Protein AF-A0A3P6DRK8-F1 (afdb_monomer_lite)

Secondary structure (DSSP, 8-state):
-B-TTSSSB-EEEEEGGGSSSSTT-TT-PPPPSSSB-SSTT-BTT-HHHHHHHHHHH---TTS-TTT---SS-SS-PPPEEEEEE--TTSSS-SPEEEEEEEPPP-S-BGGGS-GGGS-HHHHHHHHHHHHHTT-TTB-GGGEEEEE-TTS-EEEEE---TT-S-SS-----BGGGGSGGGGSPPPHHHHHHHHH--HHHHHHHHHTT-

Foldseek 3Di:
DAPPVNPDDFKDWDFQCCAAAHPNPPVPHHHDPPQADPDALAGRSCLQLQLQLLQQQQAALVAHPVPDPDQAGQLGAFDKAWDFAQDPPDPDRHTTIGIIGTDDDFDAFQVVPALVLADLSNLLSNVLSCVVFLQQDDDRNQKTWHADPVRDIHIYGHRRSRTNGNDRDDHDHNSCPGPSVVDDDDPSSVSSSVRDDVVVSVVSSVVRD

Organism: Brassica oleracea (NCBI:txid3712)

Structure (mmCIF, N/CA/C/O backbone):
data_AF-A0A3P6DRK8-F1
#
_entry.id   AF-A0A3P6DRK8-F1
#
loop_
_atom_site.group_PDB
_atom_site.id
_atom_site.type_symbol
_atom_site.label_atom_id
_atom_site.label_alt_id
_atom_site.label_comp_id
_atom_site.label_asym_id
_atom_site.label_entity_id
_atom_site.label_seq_id
_atom_site.pdbx_PDB_ins_code
_atom_site.Cartn_x
_atom_site.Cartn_y
_atom_site.Cartn_z
_atom_site.occupancy
_atom_site.B_iso_or_equiv
_atom_site.auth_seq_id
_atom_site.auth_comp_id
_atom_site.auth_asym_id
_atom_site.auth_atom_id
_atom_site.pdbx_PDB_model_num
ATOM 1 N N . MET A 1 1 ? 11.702 11.380 -7.199 1.00 83.00 1 MET A N 1
ATOM 2 C CA . MET A 1 1 ? 11.791 12.532 -8.118 1.00 83.00 1 MET A CA 1
ATOM 3 C C . MET A 1 1 ? 11.474 13.803 -7.350 1.00 83.00 1 MET A C 1
ATOM 5 O O . MET A 1 1 ? 10.637 13.768 -6.447 1.00 83.00 1 MET A O 1
ATOM 9 N N . GLN A 1 2 ? 12.172 14.889 -7.668 1.00 88.31 2 GLN A N 1
ATOM 10 C CA . GLN A 1 2 ? 11.947 16.201 -7.062 1.00 88.31 2 GLN A CA 1
ATOM 11 C C . GLN A 1 2 ? 11.074 17.072 -7.973 1.00 88.31 2 GLN A C 1
ATOM 13 O O . GLN A 1 2 ? 10.946 16.785 -9.164 1.00 88.31 2 GLN A O 1
ATOM 18 N N . ASP A 1 3 ? 10.453 18.108 -7.411 1.00 87.88 3 ASP A N 1
ATOM 19 C CA . ASP A 1 3 ? 9.799 19.150 -8.204 1.00 87.88 3 ASP A CA 1
ATOM 20 C C . ASP A 1 3 ? 10.817 19.954 -9.041 1.00 87.88 3 ASP A C 1
ATOM 22 O O . ASP A 1 3 ? 12.032 19.771 -8.943 1.00 87.88 3 ASP A O 1
ATOM 26 N N . SER A 1 4 ? 10.328 20.889 -9.860 1.00 85.94 4 SER A N 1
ATOM 27 C CA . SER A 1 4 ? 11.178 21.745 -10.700 1.00 85.94 4 SER A CA 1
ATOM 28 C C . SER A 1 4 ? 12.137 22.645 -9.913 1.00 85.94 4 SER A C 1
ATOM 30 O O . SER A 1 4 ? 13.038 23.227 -10.508 1.00 85.94 4 SER A O 1
ATOM 32 N N . THR A 1 5 ? 11.938 22.802 -8.601 1.00 88.12 5 THR A N 1
ATOM 33 C CA . THR A 1 5 ? 12.830 23.582 -7.734 1.00 88.12 5 THR A CA 1
ATOM 34 C C . THR A 1 5 ? 13.971 22.736 -7.169 1.00 88.12 5 THR A C 1
ATOM 36 O O . THR A 1 5 ? 14.958 23.293 -6.699 1.00 88.12 5 THR A O 1
ATOM 39 N N . GLY A 1 6 ? 13.852 21.402 -7.206 1.00 85.50 6 GLY A N 1
ATOM 40 C CA . GLY A 1 6 ? 14.817 20.475 -6.609 1.00 85.50 6 GLY A CA 1
ATOM 41 C C . GLY A 1 6 ? 14.764 20.421 -5.078 1.00 85.50 6 GLY A C 1
ATOM 42 O O . GLY A 1 6 ? 15.586 19.747 -4.462 1.00 85.50 6 GLY A O 1
ATOM 43 N N . LEU A 1 7 ? 13.822 21.126 -4.444 1.00 86.25 7 LEU A N 1
ATOM 44 C CA . LEU A 1 7 ? 13.762 21.253 -2.984 1.00 86.25 7 LEU A CA 1
ATOM 45 C C . LEU A 1 7 ? 12.822 20.238 -2.336 1.00 86.25 7 LEU A C 1
ATOM 47 O O . LEU A 1 7 ? 13.052 19.838 -1.197 1.00 86.25 7 LEU A O 1
ATOM 51 N N . ASN A 1 8 ? 11.779 19.807 -3.049 1.00 90.56 8 ASN A N 1
ATOM 52 C CA . ASN A 1 8 ? 10.783 18.888 -2.509 1.00 90.56 8 ASN A CA 1
ATOM 53 C C . ASN A 1 8 ? 10.726 17.603 -3.320 1.00 90.56 8 ASN A C 1
ATOM 55 O O . ASN A 1 8 ? 10.716 17.630 -4.550 1.00 90.56 8 ASN A O 1
ATOM 59 N N . TYR A 1 9 ? 10.614 16.475 -2.624 1.00 92.94 9 TYR A N 1
ATOM 60 C CA . TYR A 1 9 ? 10.249 15.209 -3.244 1.00 92.94 9 TYR A CA 1
ATOM 61 C C . TYR A 1 9 ? 8.752 15.197 -3.558 1.00 92.94 9 TYR A C 1
ATOM 63 O O . TYR A 1 9 ? 7.932 15.538 -2.708 1.00 92.94 9 TYR A O 1
ATOM 71 N N . VAL A 1 10 ? 8.406 14.792 -4.779 1.00 94.25 10 VAL A N 1
ATOM 72 C CA . VAL A 1 10 ? 7.011 14.722 -5.256 1.00 94.25 10 VAL A CA 1
ATOM 73 C C . VAL A 1 10 ? 6.563 13.300 -5.560 1.00 94.25 10 VAL A C 1
ATOM 75 O O . VAL A 1 10 ? 5.370 13.007 -5.562 1.00 94.25 10 VAL A O 1
ATOM 78 N N . SER A 1 11 ? 7.510 12.395 -5.791 1.00 94.81 11 SER A N 1
ATOM 79 C CA . SER A 1 11 ? 7.220 11.000 -6.109 1.00 94.81 11 SER A CA 1
ATOM 80 C C . SER A 1 11 ? 8.417 10.089 -5.887 1.00 94.81 11 SER A C 1
ATOM 82 O O . SER A 1 11 ? 9.564 10.537 -5.824 1.00 94.81 11 SER A O 1
ATOM 84 N N . VAL A 1 12 ? 8.149 8.795 -5.806 1.00 95.31 12 VAL A N 1
ATOM 85 C CA . VAL A 1 12 ? 9.123 7.709 -5.770 1.00 95.31 12 VAL A CA 1
ATOM 86 C C . VAL A 1 12 ? 8.964 6.925 -7.068 1.00 95.31 12 VAL A C 1
ATOM 88 O O . VAL A 1 12 ? 7.866 6.476 -7.382 1.00 95.31 12 VAL A O 1
ATOM 91 N N . PHE A 1 13 ? 10.042 6.816 -7.846 1.00 94.69 13 PHE A N 1
ATOM 92 C CA . PHE A 1 13 ? 10.066 6.037 -9.084 1.00 94.69 13 PHE A CA 1
ATOM 93 C C . PHE A 1 13 ? 10.845 4.748 -8.837 1.00 94.69 13 PHE A C 1
ATOM 95 O O . PHE A 1 13 ? 11.996 4.826 -8.408 1.00 94.69 13 PHE A O 1
ATOM 102 N N . LYS A 1 14 ? 10.221 3.597 -9.096 1.00 92.56 14 LYS A N 1
ATOM 103 C CA . LYS A 1 14 ? 10.828 2.267 -8.975 1.00 92.56 14 LYS A CA 1
ATOM 104 C C . LYS A 1 14 ? 10.889 1.622 -10.369 1.00 92.56 14 LYS A C 1
ATOM 106 O O . LYS A 1 14 ? 9.867 1.124 -10.849 1.00 92.56 14 LYS A O 1
ATOM 111 N N . PRO A 1 15 ? 12.034 1.702 -11.070 1.00 91.06 15 PRO A N 1
ATOM 112 C CA . PRO A 1 15 ? 12.184 1.110 -12.395 1.00 91.06 15 PRO A CA 1
ATOM 113 C C . PRO A 1 15 ? 12.270 -0.421 -12.323 1.00 91.06 15 PRO A C 1
ATOM 115 O O . PRO A 1 15 ? 12.982 -0.970 -11.486 1.00 91.06 15 PRO A O 1
ATOM 118 N N . MET A 1 16 ? 11.567 -1.103 -13.231 1.00 90.12 16 MET A N 1
ATOM 119 C CA . MET A 1 16 ? 11.441 -2.570 -13.241 1.00 90.12 16 MET A CA 1
ATOM 120 C C . MET A 1 16 ? 12.785 -3.282 -13.448 1.00 90.12 16 MET A C 1
ATOM 122 O O . MET A 1 16 ? 13.000 -4.372 -12.926 1.00 90.12 16 MET A O 1
ATOM 126 N N . ASP A 1 17 ? 13.705 -2.677 -14.205 1.00 84.69 17 ASP A N 1
ATOM 127 C CA . ASP A 1 17 ? 15.021 -3.254 -14.505 1.00 84.69 17 ASP A CA 1
ATOM 128 C C . ASP A 1 17 ? 16.024 -3.139 -13.343 1.00 84.69 17 ASP A C 1
ATOM 130 O O . ASP A 1 17 ? 17.067 -3.792 -13.382 1.00 84.69 17 ASP A O 1
ATOM 134 N N . GLU A 1 18 ? 15.710 -2.345 -12.314 1.00 84.12 18 GLU A N 1
ATOM 135 C CA . GLU A 1 18 ? 16.536 -2.147 -11.112 1.00 84.12 18 GLU A CA 1
ATOM 136 C C . GLU A 1 18 ? 15.960 -2.828 -9.858 1.00 84.12 18 GLU 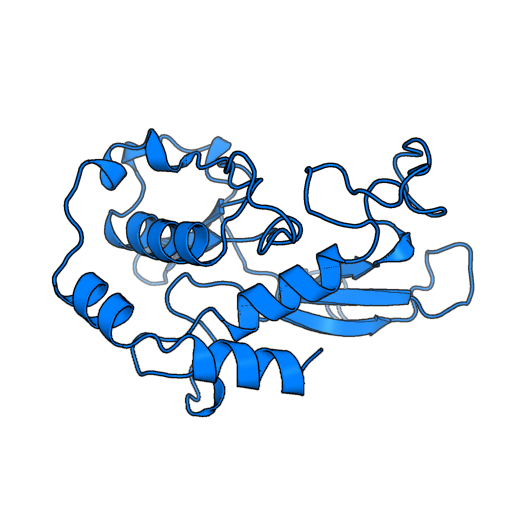A C 1
ATOM 138 O O . GLU A 1 18 ? 16.533 -2.698 -8.772 1.00 84.12 18 GLU A O 1
ATOM 143 N N . GLU A 1 19 ? 14.848 -3.566 -9.982 1.00 82.94 19 GLU A N 1
ATOM 144 C CA . GLU A 1 19 ? 14.300 -4.404 -8.904 1.00 82.94 19 GLU A CA 1
ATOM 145 C C . GLU A 1 19 ? 15.341 -5.434 -8.403 1.00 82.94 19 GLU A C 1
ATOM 147 O O . GLU A 1 19 ? 16.446 -5.509 -8.933 1.00 82.94 19 GLU A O 1
ATOM 152 N N . PRO A 1 20 ? 15.091 -6.219 -7.345 1.00 78.94 20 PRO A N 1
ATOM 153 C CA . PRO A 1 20 ? 16.018 -7.275 -6.931 1.00 78.94 20 PRO A CA 1
ATOM 154 C C . PRO A 1 20 ? 16.128 -8.425 -7.943 1.00 78.94 20 PRO A C 1
ATOM 156 O O . PRO A 1 20 ? 15.120 -9.034 -8.296 1.00 78.94 20 PRO A O 1
ATOM 159 N N . MET A 1 21 ? 17.357 -8.742 -8.377 1.00 75.88 21 MET A N 1
ATOM 160 C CA . MET A 1 21 ? 17.721 -9.841 -9.302 1.00 75.88 21 MET A CA 1
ATOM 161 C C . MET A 1 21 ? 17.523 -9.695 -10.844 1.00 75.88 21 MET A C 1
ATOM 163 O O . MET A 1 21 ? 17.838 -10.663 -11.543 1.00 75.88 21 MET A O 1
ATOM 167 N N . PRO A 1 22 ? 17.095 -8.567 -11.454 1.00 77.81 22 PRO A N 1
ATOM 168 C CA . PRO A 1 22 ? 17.357 -8.243 -12.852 1.00 77.81 22 PRO A CA 1
ATOM 169 C C . PRO A 1 22 ? 18.768 -7.673 -13.082 1.00 77.81 22 PRO A C 1
ATOM 171 O O . PRO A 1 22 ? 19.514 -7.339 -12.162 1.00 77.81 22 PRO A O 1
ATOM 174 N N . VAL A 1 23 ? 19.107 -7.531 -14.367 1.00 73.44 23 VAL A N 1
ATOM 175 C CA . VAL A 1 23 ? 20.435 -7.155 -14.887 1.00 73.44 23 VAL A CA 1
ATOM 176 C C . VAL A 1 23 ? 20.955 -5.816 -14.366 1.00 73.44 23 VAL A C 1
ATOM 178 O O . VAL A 1 23 ? 22.158 -5.690 -14.152 1.00 73.44 23 VAL A O 1
ATOM 181 N N . ASN A 1 24 ? 20.078 -4.837 -14.130 1.00 75.19 24 ASN A N 1
ATOM 182 C CA . ASN A 1 24 ? 20.484 -3.493 -13.717 1.00 75.19 24 ASN A CA 1
ATOM 183 C C . ASN A 1 24 ? 20.271 -3.243 -12.216 1.00 75.19 24 ASN A C 1
ATOM 185 O O . ASN A 1 24 ? 20.230 -2.088 -11.793 1.00 75.19 24 ASN A O 1
ATOM 189 N N . ASN A 1 25 ? 20.148 -4.297 -11.399 1.00 78.25 25 ASN A N 1
ATOM 190 C CA . ASN A 1 25 ? 19.992 -4.147 -9.957 1.00 78.25 25 ASN A CA 1
ATOM 191 C C . ASN A 1 25 ? 21.192 -3.387 -9.340 1.00 78.25 25 ASN A C 1
ATOM 193 O O . ASN A 1 25 ? 22.327 -3.870 -9.408 1.00 78.25 25 ASN A O 1
ATOM 197 N N . PRO A 1 26 ? 20.973 -2.240 -8.670 1.00 75.81 26 PRO A N 1
ATOM 198 C CA . PRO A 1 26 ? 22.057 -1.414 -8.136 1.00 75.81 26 PRO A CA 1
ATOM 199 C C . PRO A 1 26 ? 22.799 -2.081 -6.972 1.00 75.81 26 PRO A C 1
ATOM 201 O O . PRO A 1 26 ? 23.945 -1.733 -6.696 1.00 75.81 26 PRO A O 1
ATOM 204 N N . GLN A 1 27 ? 22.167 -3.051 -6.302 1.00 76.88 27 GLN A N 1
ATOM 205 C CA . GLN A 1 27 ? 22.774 -3.829 -5.220 1.00 76.88 27 GLN A CA 1
ATOM 206 C C . GLN A 1 27 ? 23.602 -5.021 -5.737 1.00 76.88 27 GLN A C 1
ATOM 208 O O . GLN A 1 27 ? 24.212 -5.719 -4.931 1.00 76.88 27 GLN A O 1
ATOM 213 N N . GLN A 1 28 ? 23.656 -5.240 -7.061 1.00 77.50 28 GLN A N 1
ATOM 214 C CA . GLN A 1 28 ? 24.391 -6.327 -7.723 1.00 77.50 28 GLN A CA 1
ATOM 215 C C . GLN A 1 28 ? 24.041 -7.718 -7.177 1.00 77.50 28 GLN A C 1
ATOM 217 O O . GLN A 1 28 ? 24.896 -8.602 -7.078 1.00 77.50 28 GLN A O 1
ATOM 222 N N . LEU A 1 29 ? 22.770 -7.914 -6.811 1.00 75.00 29 LEU A N 1
ATOM 223 C CA . LEU A 1 29 ? 22.275 -9.224 -6.409 1.00 75.00 29 LEU A CA 1
ATOM 224 C C . LEU A 1 29 ? 22.415 -10.234 -7.563 1.00 75.00 29 LEU A C 1
ATOM 226 O O . LEU A 1 29 ? 22.313 -9.842 -8.731 1.00 75.00 29 LEU A O 1
ATOM 230 N N . PRO A 1 30 ? 22.630 -11.531 -7.265 1.00 79.19 30 PRO A N 1
ATOM 231 C CA . PRO A 1 30 ? 22.694 -12.563 -8.292 1.00 79.19 30 PRO A CA 1
ATOM 232 C C . PRO A 1 30 ? 21.440 -12.556 -9.168 1.00 79.19 30 PRO A C 1
ATOM 234 O O . PRO A 1 30 ? 20.328 -12.397 -8.665 1.00 79.19 30 PRO A O 1
ATOM 237 N N . LEU A 1 31 ? 21.624 -12.756 -10.474 1.00 77.69 31 LEU A N 1
ATOM 238 C CA . LEU A 1 31 ? 20.503 -12.908 -11.397 1.00 77.69 31 LEU A CA 1
ATOM 239 C C . LEU A 1 31 ? 19.665 -14.124 -11.012 1.00 77.69 31 LEU A C 1
ATOM 241 O O . LEU A 1 31 ? 20.207 -15.186 -10.694 1.00 77.69 31 LEU A O 1
ATOM 245 N N . SER A 1 32 ? 18.348 -13.972 -11.101 1.00 79.44 32 SER A N 1
ATOM 246 C CA . SER A 1 32 ? 17.438 -15.092 -10.891 1.00 79.44 32 SER A CA 1
ATOM 247 C C . SER A 1 32 ? 17.604 -16.124 -12.011 1.00 79.44 32 SER A C 1
ATOM 249 O O . SER A 1 32 ? 17.568 -15.783 -13.195 1.00 79.44 32 SER A O 1
ATOM 251 N N . SER A 1 33 ? 17.811 -17.389 -11.641 1.00 77.94 33 SER A N 1
ATOM 252 C CA . SER A 1 33 ? 17.995 -18.500 -12.584 1.00 77.94 33 SER A CA 1
ATOM 253 C C . SER A 1 33 ? 16.678 -19.137 -13.033 1.00 77.94 33 SER A C 1
ATOM 255 O O . SER A 1 33 ? 16.636 -19.756 -14.094 1.00 77.94 33 SER A O 1
ATOM 257 N N . ASP A 1 34 ? 15.610 -18.978 -12.250 1.00 80.06 34 ASP A N 1
ATOM 258 C CA . ASP A 1 34 ? 14.271 -19.532 -12.487 1.00 80.06 34 ASP A CA 1
ATOM 259 C C . ASP A 1 34 ? 13.197 -18.446 -12.706 1.00 80.06 34 ASP A C 1
ATOM 261 O O . ASP A 1 34 ? 12.032 -18.758 -12.955 1.00 80.06 34 ASP A O 1
ATOM 265 N N . GLY A 1 35 ? 13.590 -17.169 -12.645 1.00 78.50 35 GLY A N 1
ATOM 266 C CA . GLY A 1 35 ? 12.707 -16.016 -12.803 1.00 78.50 35 GLY A CA 1
ATOM 267 C C . GLY A 1 35 ? 11.922 -15.644 -11.541 1.00 78.50 35 GLY A C 1
ATOM 268 O O . GLY A 1 35 ? 11.160 -14.675 -11.585 1.00 78.50 35 GLY A O 1
ATOM 269 N N . GLN A 1 36 ? 12.102 -16.360 -10.424 1.00 80.25 36 GLN A N 1
ATOM 270 C CA . GLN A 1 36 ? 11.494 -15.992 -9.146 1.00 80.25 36 GLN A CA 1
ATOM 271 C C . GLN A 1 36 ? 12.170 -14.759 -8.544 1.00 80.25 36 GLN A C 1
ATOM 273 O O . GLN A 1 36 ? 13.383 -14.579 -8.674 1.00 80.25 36 GLN A O 1
ATOM 278 N N . GLY A 1 37 ? 11.365 -13.914 -7.900 1.00 79.62 37 GLY A N 1
ATOM 279 C CA . GLY A 1 37 ? 11.785 -12.761 -7.109 1.00 79.62 37 GLY A CA 1
ATOM 280 C C . GLY A 1 37 ? 12.295 -13.156 -5.717 1.00 79.62 37 GLY A C 1
ATOM 281 O O . GLY A 1 37 ? 12.432 -14.333 -5.391 1.00 79.62 37 GLY A O 1
ATOM 282 N N . LEU A 1 38 ? 12.602 -12.159 -4.875 1.00 80.25 38 LEU A N 1
ATOM 283 C CA . LEU A 1 38 ? 13.118 -12.405 -3.515 1.00 80.25 38 LEU A CA 1
ATOM 284 C C . LEU A 1 38 ? 12.110 -13.127 -2.613 1.00 80.25 38 LEU A C 1
ATOM 286 O O . LEU A 1 38 ? 12.500 -13.815 -1.670 1.00 80.25 38 LEU A O 1
ATOM 290 N N . LYS A 1 39 ? 10.816 -12.957 -2.891 1.00 81.44 39 LYS A N 1
ATOM 291 C CA . LYS A 1 39 ? 9.727 -13.652 -2.210 1.00 81.44 39 LYS A CA 1
ATOM 292 C C . LYS A 1 39 ? 9.203 -14.741 -3.138 1.00 81.44 39 LYS A C 1
ATOM 294 O O . LYS A 1 39 ? 8.969 -14.497 -4.319 1.00 81.44 39 LYS A O 1
ATOM 299 N N . ARG A 1 40 ? 9.015 -15.950 -2.608 1.00 79.31 40 ARG A N 1
ATOM 300 C CA . ARG A 1 40 ? 8.409 -17.041 -3.380 1.00 79.31 40 ARG A CA 1
ATOM 301 C C . ARG A 1 40 ? 7.022 -16.628 -3.867 1.00 79.31 40 ARG A C 1
ATOM 303 O O . ARG A 1 40 ? 6.298 -15.926 -3.169 1.00 79.31 40 ARG A O 1
ATOM 310 N N . GLY A 1 41 ? 6.687 -17.035 -5.088 1.00 78.62 41 GLY A N 1
ATOM 311 C CA . GLY A 1 41 ? 5.433 -16.647 -5.736 1.00 78.62 41 GLY A CA 1
ATOM 312 C C . GLY A 1 41 ? 5.442 -15.256 -6.383 1.00 78.62 41 GLY A C 1
ATOM 313 O O . GLY A 1 41 ? 4.449 -14.896 -7.013 1.00 78.62 41 GLY A O 1
ATOM 314 N N . THR A 1 42 ? 6.531 -14.484 -6.300 1.00 82.38 42 THR A N 1
ATOM 315 C CA . THR A 1 42 ? 6.710 -13.263 -7.105 1.00 82.38 42 THR A CA 1
ATOM 316 C C . THR A 1 42 ? 7.730 -13.492 -8.217 1.00 82.38 42 THR A C 1
ATOM 318 O O . THR A 1 42 ? 8.604 -14.354 -8.095 1.00 82.38 42 THR A O 1
ATOM 321 N N . ARG A 1 43 ? 7.622 -12.750 -9.328 1.00 83.44 43 ARG A N 1
ATOM 322 C CA . ARG A 1 43 ? 8.600 -12.795 -10.425 1.00 83.44 43 ARG A CA 1
ATOM 323 C C . ARG A 1 43 ? 9.446 -11.534 -10.470 1.00 83.44 43 ARG A C 1
ATOM 325 O O . ARG A 1 43 ? 9.005 -10.454 -10.076 1.00 83.44 43 ARG A O 1
ATOM 332 N N . VAL A 1 44 ? 10.661 -11.680 -10.988 1.00 83.56 44 VAL A N 1
ATOM 333 C CA . VAL A 1 44 ? 11.572 -10.556 -11.230 1.00 83.56 44 VAL A CA 1
ATOM 334 C C . VAL A 1 44 ? 10.940 -9.563 -12.209 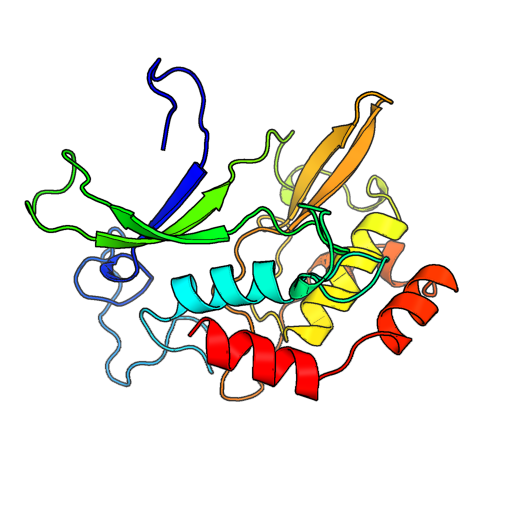1.00 83.56 44 VAL A C 1
ATOM 336 O O . VAL A 1 44 ? 10.511 -9.952 -13.295 1.00 83.56 44 VAL A O 1
ATOM 339 N N . GLY A 1 45 ? 10.923 -8.278 -11.846 1.00 82.81 45 GLY A N 1
ATOM 340 C CA . GLY A 1 45 ? 10.435 -7.198 -12.703 1.00 82.81 45 GLY A CA 1
ATOM 341 C C . GLY A 1 45 ? 8.921 -6.985 -12.662 1.00 82.81 45 GLY A C 1
ATOM 342 O O . GLY A 1 45 ? 8.423 -6.153 -13.411 1.00 82.81 45 GLY A O 1
ATOM 343 N N . GLU A 1 46 ? 8.170 -7.704 -11.825 1.00 89.62 46 GLU A N 1
ATOM 344 C CA . GLU A 1 46 ? 6.718 -7.511 -11.679 1.00 89.62 46 GLU A CA 1
ATOM 345 C C . GLU A 1 46 ? 6.330 -6.595 -10.511 1.00 89.62 46 GLU A C 1
ATOM 347 O O . GLU A 1 46 ? 5.143 -6.291 -10.342 1.00 89.62 46 GLU A O 1
ATOM 352 N N . GLY A 1 47 ? 7.293 -6.138 -9.704 1.00 92.88 47 GLY A N 1
ATOM 353 C CA . GLY A 1 47 ? 7.022 -5.313 -8.528 1.00 92.88 47 GLY A CA 1
ATOM 354 C C . GLY A 1 47 ? 6.284 -4.025 -8.888 1.00 92.88 47 GLY A C 1
ATOM 355 O O . GLY A 1 47 ? 5.283 -3.683 -8.259 1.00 92.88 47 GLY A O 1
ATOM 356 N N . ALA A 1 48 ? 6.699 -3.350 -9.961 1.00 94.81 48 ALA A N 1
ATOM 357 C CA . ALA A 1 48 ? 6.040 -2.138 -10.444 1.00 94.81 48 ALA A CA 1
ATOM 358 C C . ALA A 1 48 ? 4.542 -2.326 -10.757 1.00 94.81 48 ALA A C 1
ATOM 360 O O . ALA A 1 48 ? 3.727 -1.468 -10.414 1.00 94.81 48 ALA A O 1
ATOM 361 N N . ILE A 1 49 ? 4.165 -3.448 -11.379 1.00 95.06 49 ILE A N 1
ATOM 362 C CA . ILE A 1 49 ? 2.764 -3.739 -11.718 1.00 95.06 49 ILE A CA 1
ATOM 363 C C . ILE A 1 49 ? 1.961 -3.989 -10.436 1.00 95.06 49 ILE A C 1
ATOM 365 O O . ILE A 1 49 ? 0.843 -3.491 -10.303 1.00 95.06 49 ILE A O 1
ATOM 369 N N . ARG A 1 50 ? 2.551 -4.689 -9.460 1.00 95.62 50 ARG A N 1
ATOM 370 C CA . ARG A 1 50 ? 1.939 -4.966 -8.148 1.00 95.62 50 ARG A CA 1
ATOM 371 C C . ARG A 1 50 ? 1.713 -3.690 -7.334 1.00 95.62 50 ARG A C 1
ATOM 373 O O . ARG A 1 50 ? 0.661 -3.532 -6.723 1.00 95.62 50 ARG A O 1
ATOM 380 N N . GLU A 1 51 ? 2.633 -2.732 -7.407 1.00 97.56 51 GLU A N 1
ATOM 381 C CA . GLU A 1 51 ? 2.472 -1.405 -6.794 1.00 97.56 51 GLU A CA 1
ATOM 382 C C . GLU A 1 51 ? 1.278 -0.634 -7.382 1.00 97.56 51 GLU A C 1
ATOM 384 O O . GLU A 1 51 ? 0.505 -0.005 -6.656 1.00 97.56 51 GLU A O 1
ATOM 389 N N . VAL A 1 52 ? 1.088 -0.702 -8.703 1.00 97.06 52 VAL A N 1
ATOM 390 C CA . VAL A 1 52 ? -0.055 -0.066 -9.377 1.00 97.06 52 VAL A CA 1
ATOM 391 C C . VAL A 1 52 ? -1.357 -0.792 -9.049 1.00 97.06 52 VAL A C 1
ATOM 393 O O . VAL A 1 52 ? -2.348 -0.141 -8.715 1.00 97.06 52 VAL A O 1
ATOM 396 N N . ALA A 1 53 ? -1.349 -2.126 -9.069 1.00 96.94 53 ALA A N 1
ATOM 397 C CA . ALA A 1 53 ? -2.489 -2.941 -8.666 1.00 96.94 53 ALA A CA 1
ATOM 398 C C . ALA A 1 53 ? -2.924 -2.625 -7.227 1.00 96.94 53 ALA A C 1
ATOM 400 O O . ALA A 1 53 ? -4.114 -2.444 -6.980 1.00 96.94 53 ALA A O 1
ATOM 401 N N . ALA A 1 54 ? -1.976 -2.472 -6.298 1.00 97.88 54 ALA A N 1
ATOM 402 C CA . ALA A 1 54 ? -2.272 -2.103 -4.919 1.00 97.88 54 ALA A CA 1
ATOM 403 C C . ALA A 1 54 ? -3.006 -0.759 -4.826 1.00 97.88 54 ALA A C 1
ATOM 405 O O . ALA A 1 54 ? -4.038 -0.666 -4.164 1.00 97.88 54 ALA A O 1
ATOM 406 N N . TYR A 1 55 ? -2.549 0.271 -5.544 1.00 97.62 55 TYR A N 1
ATOM 407 C CA . TYR A 1 55 ? -3.275 1.540 -5.567 1.00 97.62 55 TYR A CA 1
ATOM 408 C C . TYR A 1 55 ? -4.685 1.392 -6.158 1.00 97.62 55 TYR A C 1
ATOM 410 O O . TYR A 1 55 ? -5.654 1.894 -5.585 1.00 97.62 55 TYR A O 1
ATOM 418 N N . LEU A 1 56 ? -4.822 0.689 -7.286 1.00 96.56 56 LEU A N 1
ATOM 419 C CA . LEU A 1 56 ? -6.112 0.501 -7.957 1.00 96.56 56 LEU A CA 1
ATOM 420 C C . LEU A 1 56 ? -7.133 -0.226 -7.072 1.00 96.56 56 LEU A C 1
ATOM 422 O O . LEU A 1 56 ? -8.297 0.180 -7.020 1.00 96.56 56 LEU A O 1
ATOM 426 N N . LEU A 1 57 ? -6.681 -1.257 -6.358 1.00 97.31 57 LEU A N 1
ATOM 427 C CA . LEU A 1 57 ? -7.510 -2.097 -5.501 1.00 97.31 57 LEU A CA 1
ATOM 428 C C . LEU A 1 57 ? -7.762 -1.510 -4.112 1.00 97.31 57 LEU A C 1
ATOM 430 O O . LEU A 1 57 ? -8.656 -1.991 -3.417 1.00 97.31 57 LEU A O 1
ATOM 434 N N . ASP A 1 58 ? -7.024 -0.487 -3.682 1.00 97.62 58 ASP A N 1
ATOM 435 C CA . ASP A 1 58 ? -7.332 0.241 -2.451 1.00 97.62 58 ASP A CA 1
ATOM 436 C C . ASP A 1 58 ? -8.596 1.092 -2.656 1.00 97.62 58 ASP A C 1
ATOM 438 O O . ASP A 1 58 ? -8.523 2.277 -2.962 1.00 97.62 58 ASP A O 1
ATOM 442 N N . HIS A 1 59 ? -9.783 0.497 -2.598 1.00 97.25 59 HIS A N 1
ATOM 443 C CA . HIS A 1 59 ? -11.029 1.217 -2.847 1.00 97.25 59 HIS A CA 1
ATOM 444 C C . HIS A 1 59 ? -11.372 2.167 -1.697 1.00 97.25 59 HIS A C 1
ATOM 446 O O . HIS A 1 59 ? -11.157 1.833 -0.537 1.00 97.25 59 HIS A O 1
ATOM 452 N N . PRO A 1 60 ? -11.912 3.366 -1.964 1.00 95.94 60 PRO A N 1
ATOM 453 C CA . PRO A 1 60 ? -12.435 4.207 -0.896 1.00 95.94 60 PRO A CA 1
ATOM 454 C C . PRO A 1 60 ? -13.659 3.558 -0.231 1.00 95.94 60 PRO A C 1
ATOM 456 O O . PRO A 1 60 ? -14.409 2.823 -0.868 1.00 95.94 60 PRO A O 1
ATOM 459 N N . LYS A 1 61 ? -13.958 3.934 1.022 1.00 92.00 61 LYS A N 1
ATOM 460 C CA . LYS A 1 61 ? -15.168 3.475 1.748 1.00 92.00 61 LYS A CA 1
ATOM 461 C C . LYS A 1 61 ? -16.487 3.742 1.005 1.00 92.00 61 LYS A C 1
ATOM 463 O O . LYS A 1 61 ? -17.510 3.151 1.318 1.00 92.00 61 LYS A O 1
ATOM 468 N N . THR A 1 62 ? -16.474 4.667 0.045 1.00 90.44 62 THR A N 1
ATOM 469 C CA . THR A 1 62 ? -17.646 5.050 -0.755 1.00 90.44 62 THR A CA 1
ATOM 470 C C . THR A 1 62 ? -17.911 4.132 -1.953 1.00 90.44 62 THR A C 1
ATOM 472 O O . THR A 1 62 ? -18.893 4.354 -2.658 1.00 90.44 62 THR A O 1
ATOM 475 N N . GLY A 1 63 ? -17.075 3.114 -2.184 1.00 89.50 63 GLY A N 1
ATOM 476 C CA . GLY A 1 63 ? -17.247 2.111 -3.237 1.00 89.50 63 GLY A CA 1
ATOM 477 C C . GLY A 1 63 ? -16.053 2.029 -4.188 1.00 89.50 63 GLY A C 1
ATOM 478 O O . GLY A 1 63 ? -14.970 2.532 -3.896 1.00 89.50 63 GLY A O 1
ATOM 479 N N . SER A 1 64 ? -16.256 1.398 -5.349 1.00 87.62 64 SER A N 1
ATOM 480 C CA . SER A 1 64 ? -15.193 1.150 -6.333 1.00 87.62 64 SER A CA 1
ATOM 481 C C . SER A 1 64 ? -14.441 2.423 -6.734 1.00 87.62 64 SER A C 1
ATOM 483 O O . SER A 1 64 ? -15.031 3.465 -7.046 1.00 87.62 64 SER A O 1
ATOM 485 N N . ARG A 1 65 ? -13.110 2.312 -6.801 1.00 88.81 65 ARG A N 1
ATOM 486 C CA . ARG A 1 65 ? -12.219 3.401 -7.223 1.00 88.81 65 ARG A CA 1
ATOM 487 C C . ARG A 1 65 ? -12.554 3.911 -8.625 1.00 88.81 65 ARG A C 1
ATOM 489 O O . ARG A 1 65 ? -12.460 5.111 -8.852 1.00 88.81 65 ARG A O 1
ATOM 496 N N . SER A 1 66 ? -13.009 3.049 -9.535 1.00 84.25 66 SER A N 1
ATOM 497 C CA . SER A 1 66 ? -13.388 3.437 -10.903 1.00 84.25 66 SER A CA 1
ATOM 498 C C . SER A 1 66 ? -14.560 4.422 -10.958 1.00 84.25 66 SER A C 1
ATOM 500 O O . SER A 1 66 ? -14.720 5.130 -11.949 1.00 84.25 66 SER A O 1
ATOM 502 N N . LEU A 1 67 ? -15.380 4.471 -9.905 1.00 83.50 67 LEU A N 1
ATOM 503 C CA . LEU A 1 67 ? -16.560 5.333 -9.806 1.00 83.50 67 LEU A CA 1
ATOM 504 C C . LEU A 1 67 ? -16.350 6.516 -8.851 1.00 83.50 67 LEU A C 1
ATOM 506 O O . LEU A 1 67 ? -17.150 7.453 -8.837 1.00 83.50 67 LEU A O 1
ATOM 510 N N . SER A 1 68 ? -15.287 6.486 -8.045 1.00 86.50 68 SER A N 1
ATOM 511 C CA . SER A 1 68 ? -15.037 7.482 -7.010 1.00 86.50 68 SER A CA 1
ATOM 512 C C . SER A 1 68 ? -14.101 8.590 -7.485 1.00 86.50 68 SER A C 1
ATOM 514 O O . SER A 1 68 ? -13.130 8.364 -8.200 1.00 86.50 68 SER A O 1
ATOM 516 N N . LYS A 1 69 ? -14.361 9.817 -7.023 1.00 87.94 69 LYS A N 1
ATOM 517 C CA . LYS A 1 69 ? -13.434 10.954 -7.174 1.00 87.94 69 LYS A CA 1
ATOM 518 C C . LYS A 1 69 ? -12.407 11.028 -6.039 1.00 87.94 69 LYS A C 1
ATOM 520 O O . LYS A 1 69 ? -11.578 11.935 -6.029 1.00 87.94 69 LYS A O 1
ATOM 525 N N . GLN A 1 70 ? -12.495 10.137 -5.050 1.00 91.62 70 GLN A N 1
ATOM 526 C CA . GLN A 1 70 ? -11.566 10.122 -3.926 1.00 91.62 70 GLN A CA 1
ATOM 527 C C . GLN A 1 70 ? -10.209 9.586 -4.378 1.00 91.62 70 GLN A C 1
ATOM 529 O O . GLN A 1 70 ? -10.098 8.491 -4.924 1.00 91.62 70 GLN A O 1
ATOM 534 N N . VAL A 1 71 ? -9.169 10.387 -4.147 1.00 92.50 71 VAL A N 1
ATOM 535 C CA . VAL A 1 71 ? -7.795 10.037 -4.524 1.00 92.50 71 VAL A CA 1
ATOM 536 C C . VAL A 1 71 ? -7.253 8.933 -3.619 1.00 92.50 71 VAL A C 1
ATOM 538 O O . VAL A 1 71 ? -6.675 7.965 -4.117 1.00 92.50 71 VAL A O 1
ATOM 541 N N . MET A 1 72 ? -7.466 9.061 -2.310 1.00 94.25 72 MET A N 1
ATOM 542 C CA . MET A 1 72 ? -7.041 8.076 -1.315 1.00 94.25 72 MET A CA 1
ATOM 543 C C . MET A 1 72 ? -8.102 6.990 -1.156 1.00 94.25 72 MET A C 1
ATOM 545 O O . MET A 1 72 ? -9.298 7.285 -1.199 1.00 94.25 72 MET A O 1
ATOM 549 N N . GLY A 1 73 ? -7.648 5.747 -1.005 1.00 96.25 73 GLY A N 1
ATOM 550 C CA . GLY A 1 73 ? -8.513 4.614 -0.710 1.00 96.25 73 GLY A CA 1
ATOM 551 C C . GLY A 1 73 ? -8.711 4.402 0.786 1.00 96.25 73 GLY A C 1
ATOM 552 O O . GLY A 1 73 ? -8.434 5.284 1.599 1.00 96.25 73 GLY A O 1
ATOM 553 N N . PHE A 1 74 ? -9.220 3.226 1.128 1.00 97.19 74 PHE A N 1
ATOM 554 C CA . PHE A 1 74 ? -9.499 2.791 2.489 1.00 97.19 74 PHE A CA 1
ATOM 555 C C . PHE A 1 74 ? -8.231 2.614 3.331 1.00 97.19 74 PHE A C 1
ATOM 557 O O . PHE A 1 74 ? -8.168 3.140 4.440 1.00 97.19 74 PHE A O 1
ATOM 564 N N . ALA A 1 75 ? -7.221 1.917 2.807 1.00 97.69 75 ALA A N 1
ATOM 565 C CA . ALA A 1 75 ? -5.936 1.706 3.473 1.00 97.69 75 ALA A CA 1
ATOM 566 C C . ALA A 1 75 ? -4.987 2.898 3.324 1.00 97.69 75 ALA A C 1
ATOM 568 O O . ALA A 1 75 ? -4.050 3.039 4.106 1.00 97.69 75 ALA A O 1
ATOM 569 N N . GLY A 1 76 ? -5.226 3.759 2.334 1.00 97.19 76 GLY A N 1
ATOM 570 C CA . GLY A 1 76 ? -4.430 4.960 2.121 1.00 97.19 76 GLY A CA 1
ATOM 571 C C . GLY A 1 76 ? -3.172 4.710 1.294 1.00 97.19 76 GLY A C 1
ATOM 572 O O . GLY A 1 76 ? -2.185 5.427 1.465 1.00 97.19 76 GLY A O 1
ATOM 573 N N . VAL A 1 77 ? -3.204 3.735 0.378 1.00 98.31 77 VAL A N 1
ATOM 574 C CA . VAL A 1 77 ? -2.121 3.516 -0.588 1.00 98.31 77 VAL A CA 1
ATOM 575 C C . VAL A 1 77 ? -1.954 4.791 -1.423 1.00 98.31 77 VAL A C 1
ATOM 577 O O . VAL A 1 77 ? -2.929 5.263 -2.026 1.00 98.31 77 VAL A O 1
ATOM 580 N N . PRO A 1 78 ? -0.752 5.393 -1.476 1.00 98.12 78 PRO A N 1
ATOM 581 C CA . PRO A 1 78 ? -0.549 6.600 -2.261 1.00 98.12 78 PRO A CA 1
ATOM 582 C C . PRO A 1 78 ? -0.792 6.353 -3.759 1.00 98.12 78 PRO A C 1
ATOM 584 O O . PRO A 1 78 ? -0.493 5.264 -4.260 1.00 98.12 78 PRO A O 1
ATOM 587 N N . PRO A 1 79 ? -1.276 7.366 -4.504 1.00 97.56 79 PRO A N 1
ATOM 588 C CA . PRO A 1 79 ? -1.435 7.291 -5.950 1.00 97.56 79 PRO A CA 1
ATOM 589 C C . PRO A 1 79 ? -0.205 6.730 -6.640 1.00 97.56 79 PRO A C 1
ATOM 591 O O . PRO A 1 79 ? 0.879 7.300 -6.532 1.00 97.56 79 PRO A O 1
ATOM 594 N N . THR A 1 80 ? -0.394 5.620 -7.345 1.00 97.62 80 THR A N 1
ATOM 595 C CA . THR A 1 80 ? 0.672 4.920 -8.059 1.00 97.62 80 THR A CA 1
ATOM 596 C C . THR A 1 80 ? 0.243 4.670 -9.496 1.00 97.62 80 THR A C 1
ATOM 598 O O . THR A 1 80 ? -0.863 4.191 -9.738 1.00 97.62 80 THR A O 1
ATOM 601 N N . ALA A 1 81 ? 1.111 4.991 -10.453 1.00 95.88 81 ALA A N 1
ATOM 602 C CA . ALA A 1 81 ? 0.870 4.757 -11.874 1.00 95.88 81 ALA A CA 1
ATOM 603 C C . ALA A 1 81 ? 2.095 4.140 -12.554 1.00 95.88 81 ALA A C 1
ATOM 605 O O . ALA A 1 81 ? 3.229 4.410 -12.159 1.00 95.88 81 ALA A O 1
ATOM 606 N N . MET A 1 82 ? 1.871 3.360 -13.613 1.00 95.81 82 MET A N 1
ATOM 607 C CA . MET A 1 82 ? 2.950 2.955 -14.515 1.00 95.81 82 MET A CA 1
ATOM 608 C C . MET A 1 82 ? 3.400 4.158 -15.337 1.00 95.81 82 MET A C 1
ATOM 610 O O . MET A 1 82 ? 2.580 4.840 -15.955 1.00 95.81 82 MET A O 1
ATOM 614 N N . VAL A 1 83 ? 4.707 4.410 -15.384 1.00 94.81 83 VAL A N 1
ATOM 615 C CA . VAL A 1 83 ? 5.279 5.486 -16.198 1.00 94.81 83 VAL A CA 1
ATOM 616 C C . VAL A 1 83 ? 6.504 5.014 -16.964 1.00 94.81 83 VAL A C 1
ATOM 618 O O . VAL A 1 83 ? 7.217 4.094 -16.560 1.00 94.81 83 VAL A O 1
ATOM 621 N N . ARG A 1 84 ? 6.776 5.705 -18.069 1.00 92.38 84 ARG A N 1
ATOM 622 C CA . ARG A 1 84 ? 8.050 5.648 -18.781 1.00 92.38 84 ARG A CA 1
ATOM 623 C C . ARG A 1 84 ? 8.796 6.950 -18.510 1.00 92.38 84 ARG A C 1
ATOM 625 O O . ARG A 1 84 ? 8.304 8.014 -18.874 1.00 92.38 84 ARG A O 1
ATOM 632 N N . SER A 1 85 ? 9.960 6.866 -17.874 1.00 86.19 85 SER A N 1
ATOM 633 C CA . SER A 1 85 ? 10.750 8.027 -17.460 1.00 86.19 85 SER A CA 1
ATOM 634 C C . SER A 1 85 ? 12.140 8.017 -18.090 1.00 86.19 85 SER A C 1
ATOM 636 O O . SER A 1 85 ? 12.781 6.972 -18.202 1.00 86.19 85 SER A O 1
ATOM 638 N N . PHE A 1 86 ? 12.616 9.196 -18.487 1.00 81.75 86 PHE A N 1
ATOM 639 C CA . PHE A 1 86 ? 13.994 9.418 -18.916 1.00 81.75 86 PHE A CA 1
ATOM 640 C C . PHE A 1 86 ? 14.759 10.017 -17.741 1.00 81.75 86 PHE A C 1
ATOM 642 O O . PHE A 1 86 ? 14.436 11.116 -17.290 1.00 81.75 86 PHE A O 1
ATOM 649 N N . HIS A 1 87 ? 15.767 9.309 -17.236 1.00 67.50 87 HIS A N 1
ATOM 650 C CA . HIS A 1 87 ? 16.574 9.803 -16.127 1.00 67.50 87 HIS A CA 1
ATOM 651 C C . HIS A 1 87 ? 18.004 10.086 -16.590 1.00 67.50 87 HIS A C 1
ATOM 653 O O . HIS A 1 87 ? 18.765 9.167 -16.876 1.00 67.50 87 HIS A O 1
ATOM 659 N N . ASN A 1 88 ? 18.386 11.367 -16.624 1.00 55.97 88 ASN A N 1
ATOM 660 C CA . ASN A 1 88 ? 19.709 11.811 -17.085 1.00 55.97 88 ASN A CA 1
ATOM 661 C C . ASN A 1 88 ? 20.882 11.352 -16.194 1.00 55.97 88 ASN A C 1
ATOM 663 O O . ASN A 1 88 ? 22.030 11.577 -16.565 1.00 55.97 88 ASN A O 1
ATOM 667 N N . SER A 1 89 ? 20.627 10.748 -15.027 1.00 55.41 89 SER A N 1
ATOM 668 C CA . SER A 1 89 ? 21.688 10.278 -14.122 1.00 55.41 89 SER A CA 1
ATOM 669 C C . SER A 1 89 ? 22.044 8.795 -14.279 1.00 55.41 89 SER A C 1
ATOM 671 O O . SER A 1 89 ? 22.925 8.324 -13.565 1.00 55.41 89 SER A O 1
ATOM 673 N N . CYS A 1 90 ? 21.349 8.041 -15.139 1.00 47.81 90 CYS A N 1
ATOM 674 C CA . CYS A 1 90 ? 21.659 6.633 -15.391 1.00 47.81 90 CYS A CA 1
ATOM 675 C C . CYS A 1 90 ? 22.513 6.517 -16.662 1.00 47.81 90 CYS A C 1
ATOM 677 O O . CYS A 1 90 ? 22.280 7.225 -17.639 1.00 47.81 90 CYS A O 1
ATOM 679 N N . CYS A 1 91 ? 23.513 5.635 -16.658 1.00 49.66 91 CYS A N 1
ATOM 680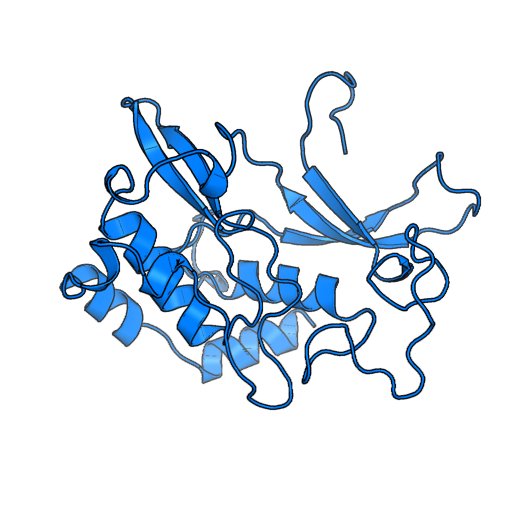 C CA . CYS A 1 91 ? 24.537 5.502 -17.705 1.00 49.66 91 CYS A CA 1
ATOM 681 C C . CYS A 1 91 ? 23.999 5.078 -19.090 1.00 49.66 91 CYS A C 1
ATOM 683 O O . CYS A 1 91 ? 24.761 4.989 -20.052 1.00 49.66 91 CYS A O 1
ATOM 685 N N . THR A 1 92 ? 22.696 4.830 -19.206 1.00 53.75 92 THR A N 1
ATOM 686 C CA . THR A 1 92 ? 21.989 4.435 -20.425 1.00 53.75 92 THR A CA 1
ATOM 687 C C . THR A 1 92 ? 20.999 5.531 -20.817 1.00 53.75 92 THR A C 1
ATOM 689 O O . THR A 1 92 ? 20.171 5.934 -20.005 1.00 53.75 92 THR A O 1
ATOM 692 N N . LYS A 1 93 ? 21.032 5.991 -22.074 1.00 59.53 93 LYS A N 1
ATOM 693 C CA . LYS A 1 93 ? 20.091 6.996 -22.623 1.00 59.53 93 LYS A CA 1
ATOM 694 C C . LYS A 1 93 ? 18.654 6.474 -22.801 1.00 59.53 93 LYS A C 1
ATOM 696 O O . LYS A 1 93 ? 17.820 7.162 -23.389 1.00 59.53 93 LYS A O 1
ATOM 701 N N . ASP A 1 94 ? 18.374 5.271 -22.321 1.00 71.81 94 ASP A N 1
ATOM 702 C CA . ASP A 1 94 ? 17.127 4.570 -22.566 1.00 71.81 94 ASP A CA 1
ATOM 703 C C . ASP A 1 94 ? 16.084 4.905 -21.501 1.00 71.81 94 ASP A C 1
ATOM 705 O O . ASP A 1 94 ? 16.373 5.023 -20.308 1.00 71.81 94 ASP A O 1
ATOM 709 N N . ALA A 1 95 ? 14.844 5.078 -21.953 1.00 84.62 95 ALA A N 1
ATOM 710 C CA . ALA A 1 95 ? 13.720 5.330 -21.069 1.00 84.62 95 ALA A CA 1
ATOM 711 C C . ALA A 1 95 ? 13.423 4.087 -20.226 1.00 84.62 95 ALA A C 1
ATOM 713 O O . ALA A 1 95 ? 13.185 3.010 -20.779 1.00 84.62 95 ALA A O 1
ATOM 714 N N . LYS A 1 96 ? 13.346 4.255 -18.908 1.00 89.69 96 LYS A N 1
ATOM 715 C CA . LYS A 1 96 ? 12.997 3.178 -17.981 1.00 89.69 96 LYS A CA 1
ATOM 716 C C . LYS A 1 96 ? 11.496 3.131 -17.758 1.00 89.69 96 LYS A C 1
ATOM 718 O O . LYS A 1 96 ? 10.839 4.171 -17.695 1.00 89.69 96 LYS A O 1
ATOM 723 N N . VAL A 1 97 ? 10.960 1.924 -17.639 1.00 92.69 97 VAL A N 1
ATOM 724 C CA . VAL A 1 97 ? 9.557 1.683 -17.288 1.00 92.69 97 VAL A CA 1
ATOM 725 C C . VAL A 1 97 ? 9.505 1.227 -15.837 1.00 92.69 97 VAL A C 1
ATOM 727 O O . VAL A 1 97 ? 10.338 0.433 -15.406 1.00 92.69 97 VAL A O 1
ATOM 730 N N . GLY A 1 98 ? 8.564 1.767 -15.072 1.00 94.62 98 GLY A N 1
ATOM 731 C CA . GLY A 1 98 ? 8.447 1.478 -13.649 1.00 94.62 98 GLY A CA 1
ATOM 732 C C . GLY A 1 98 ? 7.214 2.096 -13.018 1.00 94.62 98 GLY A C 1
ATOM 733 O O . GLY A 1 98 ? 6.472 2.835 -13.674 1.00 94.62 98 GLY A O 1
ATOM 734 N N . SER A 1 99 ? 7.017 1.815 -11.734 1.00 96.38 99 SER A N 1
ATOM 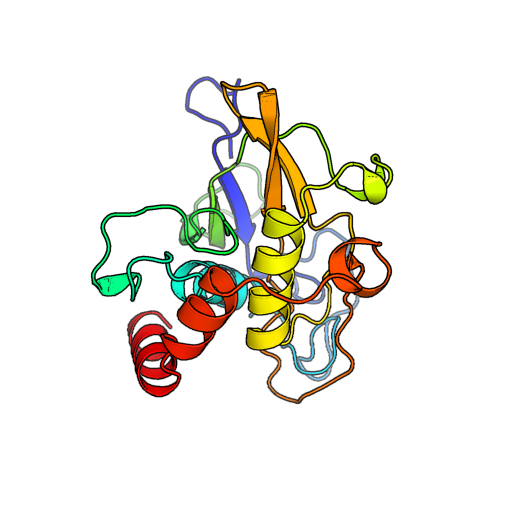735 C CA . SER A 1 99 ? 5.950 2.433 -10.957 1.00 96.38 99 SER A CA 1
ATOM 736 C C . SER A 1 99 ? 6.388 3.808 -10.467 1.00 96.38 99 SER A C 1
ATOM 738 O O . SER A 1 99 ? 7.531 4.025 -10.057 1.00 96.38 99 SER A O 1
ATOM 740 N N . LEU A 1 100 ? 5.465 4.762 -10.527 1.00 96.88 100 LEU A N 1
ATOM 741 C CA . LEU A 1 100 ? 5.622 6.088 -9.962 1.00 96.88 100 LEU A CA 1
ATOM 742 C C . LEU A 1 100 ? 4.559 6.314 -8.903 1.00 96.88 100 LEU A C 1
ATOM 744 O O . LEU A 1 100 ? 3.390 6.516 -9.223 1.00 96.88 100 LEU A O 1
ATOM 748 N N . GLN A 1 101 ? 4.990 6.296 -7.650 1.00 98.12 101 GLN A N 1
ATOM 749 C CA . GLN A 1 101 ? 4.139 6.525 -6.495 1.00 98.12 101 GLN A CA 1
ATOM 750 C C . GLN A 1 101 ? 4.285 7.968 -6.014 1.00 98.12 101 GLN A C 1
ATOM 752 O O . GLN A 1 101 ? 5.394 8.495 -5.933 1.00 98.12 101 GLN A O 1
ATOM 757 N N . MET A 1 102 ? 3.177 8.628 -5.692 1.00 97.38 102 MET A N 1
ATOM 758 C CA . MET A 1 102 ? 3.182 9.969 -5.115 1.00 97.38 102 MET A CA 1
ATOM 759 C C . MET A 1 102 ? 3.918 9.962 -3.774 1.00 97.38 102 MET A C 1
ATOM 761 O O . MET A 1 102 ? 3.661 9.123 -2.912 1.00 97.38 102 MET A O 1
ATOM 765 N N . PHE A 1 103 ? 4.833 10.912 -3.586 1.00 96.69 103 PHE A N 1
ATOM 766 C CA . PHE A 1 103 ? 5.542 11.050 -2.323 1.00 96.69 103 PHE A CA 1
ATOM 767 C C . PHE A 1 103 ? 4.602 11.670 -1.295 1.00 96.69 103 PHE A C 1
ATOM 769 O O . PHE A 1 103 ? 4.077 12.767 -1.496 1.00 96.69 103 PHE A O 1
ATOM 776 N N . MET A 1 104 ? 4.422 10.980 -0.173 1.00 95.19 104 MET A N 1
ATOM 777 C CA . MET A 1 104 ? 3.617 11.473 0.934 1.00 95.19 104 MET A CA 1
ATOM 778 C C . MET A 1 104 ? 4.519 12.085 1.999 1.00 95.19 104 MET A C 1
ATOM 780 O O . MET A 1 104 ? 5.424 11.427 2.519 1.00 95.19 104 MET A O 1
ATOM 784 N N . LYS A 1 105 ? 4.249 13.343 2.366 1.00 93.88 105 LYS A N 1
ATOM 785 C CA . LYS A 1 105 ? 4.894 13.961 3.528 1.00 93.88 105 LYS A CA 1
ATOM 786 C C . LYS A 1 105 ? 4.558 13.140 4.773 1.00 93.88 105 LYS A C 1
ATOM 788 O O . LYS A 1 105 ? 3.387 12.946 5.088 1.00 93.88 105 LYS A O 1
ATOM 793 N N . ASN A 1 106 ? 5.592 12.692 5.469 1.00 95.19 106 ASN A N 1
ATOM 794 C CA . ASN A 1 106 ? 5.498 11.770 6.592 1.00 95.19 106 ASN A CA 1
ATOM 795 C C . ASN A 1 106 ? 6.457 12.188 7.721 1.00 95.19 106 ASN A C 1
ATOM 797 O O . ASN A 1 106 ? 7.214 13.154 7.589 1.00 95.19 106 ASN A O 1
ATOM 801 N N . ASN A 1 107 ? 6.384 11.477 8.839 1.00 94.94 107 ASN A N 1
ATOM 802 C CA . ASN A 1 107 ? 7.118 11.708 10.075 1.00 94.94 107 ASN A CA 1
ATOM 803 C C . ASN A 1 107 ? 8.008 10.511 10.458 1.00 94.94 107 ASN A C 1
ATOM 805 O O . ASN A 1 107 ? 8.345 10.374 11.630 1.00 94.94 107 ASN A O 1
ATOM 809 N N . GLY A 1 108 ? 8.401 9.681 9.486 1.00 94.62 108 GLY A N 1
ATOM 810 C CA . GLY A 1 108 ? 9.187 8.462 9.707 1.00 94.62 108 GLY A CA 1
ATOM 811 C C . GLY A 1 108 ? 8.362 7.182 9.575 1.00 94.62 108 GLY A C 1
ATOM 812 O O . GLY A 1 108 ? 7.135 7.232 9.407 1.00 94.62 108 GLY A O 1
ATOM 813 N N . SER A 1 109 ? 9.047 6.038 9.619 1.00 96.31 109 SER A N 1
ATOM 814 C CA . SER A 1 109 ? 8.415 4.718 9.568 1.00 96.31 109 SER A CA 1
ATOM 815 C C . SER A 1 109 ? 7.867 4.310 10.939 1.00 96.31 109 SER A C 1
ATOM 817 O O . SER A 1 109 ? 8.174 4.913 11.970 1.00 96.31 109 SER A O 1
ATOM 819 N N . CYS A 1 110 ? 7.039 3.269 10.964 1.00 96.75 110 CYS A N 1
ATOM 820 C CA . CYS A 1 110 ? 6.550 2.682 12.206 1.00 96.75 110 CYS A CA 1
ATOM 821 C C . CYS A 1 110 ? 7.644 1.947 13.004 1.00 96.75 110 CYS A C 1
ATOM 823 O O . CYS A 1 110 ? 7.383 1.598 14.149 1.00 96.75 110 CYS A O 1
ATOM 825 N N . GLU A 1 111 ? 8.849 1.723 12.459 1.00 95.06 111 GLU A N 1
ATOM 826 C CA . GLU A 1 111 ? 9.967 1.093 13.194 1.00 95.06 111 GLU A CA 1
ATOM 827 C C . GLU A 1 111 ? 10.480 1.982 14.331 1.00 95.06 111 GLU A C 1
ATOM 829 O O . GLU A 1 111 ? 10.911 1.485 15.370 1.00 95.06 111 GLU A O 1
ATOM 834 N N . ASP A 1 112 ? 10.362 3.299 14.162 1.00 92.62 112 ASP A N 1
ATOM 835 C CA . ASP A 1 112 ? 10.842 4.293 15.121 1.00 92.62 112 ASP A CA 1
ATOM 836 C C . ASP A 1 112 ? 9.812 4.617 16.223 1.00 92.62 112 ASP A C 1
ATOM 838 O O . ASP A 1 112 ? 10.080 5.420 17.121 1.00 92.62 112 ASP A O 1
ATOM 842 N N . ILE A 1 113 ? 8.604 4.039 16.159 1.00 92.81 113 ILE A N 1
ATOM 843 C CA . ILE A 1 113 ? 7.472 4.406 17.019 1.00 92.81 113 ILE A CA 1
ATOM 844 C C . ILE A 1 113 ? 6.870 3.158 17.666 1.00 92.81 113 ILE A C 1
ATOM 846 O O . ILE A 1 113 ? 6.504 2.195 17.002 1.00 92.81 113 ILE A O 1
ATOM 850 N N . GLY A 1 114 ? 6.692 3.198 18.989 1.00 93.31 114 GLY A N 1
ATOM 851 C CA . GLY A 1 114 ? 6.051 2.105 19.716 1.00 93.31 114 GLY A CA 1
ATOM 852 C C . GLY A 1 114 ? 4.615 1.854 19.222 1.00 93.31 114 GLY A C 1
ATOM 853 O O . GLY A 1 114 ? 3.819 2.800 19.179 1.00 93.31 114 GLY A O 1
ATOM 854 N N . PRO A 1 115 ? 4.227 0.596 18.932 1.00 94.12 115 PRO A N 1
ATOM 855 C CA . PRO A 1 115 ? 2.979 0.295 18.232 1.00 94.12 115 PRO A CA 1
ATOM 856 C C . PRO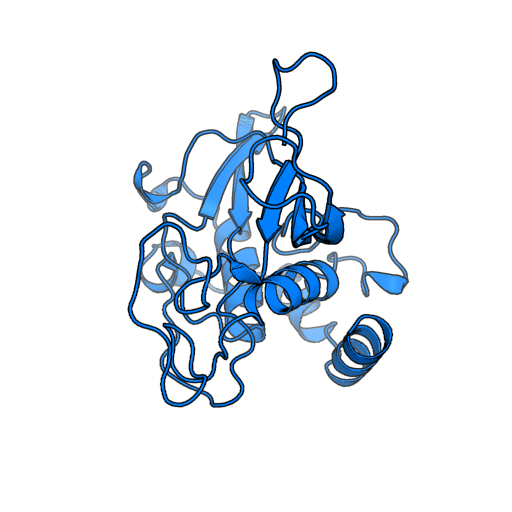 A 1 115 ? 1.719 0.727 18.981 1.00 94.12 115 PRO A C 1
ATOM 858 O O . PRO A 1 115 ? 0.700 1.014 18.363 1.00 94.12 115 PRO A O 1
ATOM 861 N N . GLY A 1 116 ? 1.780 0.865 20.309 1.00 94.75 116 GLY A N 1
ATOM 862 C CA . GLY A 1 116 ? 0.669 1.386 21.112 1.00 94.75 116 GLY A CA 1
ATOM 863 C C . GLY A 1 116 ? 0.252 2.828 20.782 1.00 94.75 116 GLY A C 1
ATOM 864 O O . GLY A 1 116 ? -0.826 3.243 21.193 1.00 94.75 116 GLY A O 1
ATOM 865 N N . ALA A 1 117 ? 1.066 3.591 20.044 1.00 94.00 117 ALA A N 1
ATOM 866 C CA . ALA A 1 117 ? 0.747 4.959 19.634 1.00 94.00 117 ALA A CA 1
ATOM 867 C C . ALA A 1 117 ? -0.121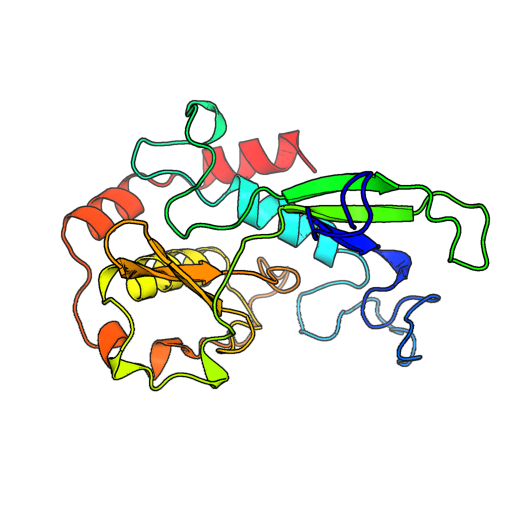 5.045 18.363 1.00 94.00 117 ALA A C 1
ATOM 869 O O . ALA A 1 117 ? -0.605 6.130 18.027 1.00 94.00 117 ALA A O 1
ATOM 870 N N . PHE A 1 118 ? -0.299 3.940 17.632 1.00 97.12 118 PHE A N 1
ATOM 871 C CA . PHE A 1 118 ? -1.027 3.945 16.363 1.00 97.12 118 PHE A CA 1
ATOM 872 C C . PHE A 1 118 ? -2.549 3.874 16.575 1.00 97.12 118 PHE A C 1
ATOM 874 O O . PHE A 1 118 ? -3.014 3.111 17.428 1.00 97.12 118 PHE A O 1
ATOM 881 N N . PRO A 1 119 ? -3.360 4.634 15.816 1.00 97.12 119 PRO A N 1
ATOM 882 C CA . PRO A 1 119 ? -4.812 4.512 15.894 1.00 97.12 119 PRO A CA 1
ATOM 883 C C . PRO A 1 119 ? -5.279 3.118 15.464 1.00 97.12 119 PRO A C 1
ATOM 885 O O . PRO A 1 119 ? -4.789 2.574 14.478 1.00 97.12 119 PRO A O 1
ATOM 888 N N . VAL A 1 120 ? -6.259 2.563 16.182 1.00 98.25 120 VAL A N 1
ATOM 889 C CA . VAL A 1 120 ? -6.832 1.237 15.881 1.00 98.25 120 VAL A CA 1
ATOM 890 C C . VAL A 1 120 ? -7.368 1.177 14.453 1.00 98.25 120 VAL A C 1
ATOM 892 O O . VAL A 1 120 ? -7.043 0.244 13.727 1.00 98.25 120 VAL A O 1
ATOM 895 N N . GLU A 1 121 ? -8.129 2.195 14.043 1.00 97.19 121 GLU A N 1
ATOM 896 C CA . GLU A 1 121 ? -8.731 2.254 12.707 1.00 97.19 121 GLU A CA 1
ATOM 897 C C . GLU A 1 121 ? -7.673 2.215 11.596 1.00 97.19 121 GLU A C 1
ATOM 899 O O . GLU A 1 121 ? -7.815 1.454 10.649 1.00 97.19 121 GLU A O 1
ATOM 904 N N . GLU A 1 122 ? -6.573 2.958 11.735 1.00 97.88 122 GLU A N 1
ATOM 905 C CA . GLU A 1 122 ? -5.502 2.989 10.731 1.00 97.88 122 GLU A CA 1
ATOM 906 C C . GLU A 1 122 ? -4.816 1.622 10.580 1.00 97.88 122 GLU A C 1
ATOM 908 O O . GLU A 1 122 ? -4.560 1.169 9.465 1.00 97.88 122 GLU A O 1
ATOM 913 N N . VAL A 1 123 ? -4.558 0.931 11.698 1.00 98.44 123 VAL A N 1
ATOM 914 C CA . VAL A 1 123 ? -3.980 -0.423 11.673 1.00 98.44 123 VAL A CA 1
ATOM 915 C C . VAL A 1 123 ? -4.959 -1.422 11.059 1.00 98.44 123 VAL A C 1
ATOM 917 O O . VAL A 1 123 ? -4.549 -2.273 10.274 1.00 98.44 123 VAL A O 1
ATOM 920 N N . HIS A 1 124 ? -6.250 -1.321 11.385 1.00 98.69 124 HIS A N 1
ATOM 921 C CA . HIS A 1 124 ? -7.277 -2.190 10.811 1.00 98.69 124 HIS A CA 1
ATOM 922 C C . HIS A 1 124 ? -7.476 -1.957 9.311 1.00 98.69 124 HIS A C 1
ATOM 924 O O . HIS A 1 124 ? -7.685 -2.915 8.568 1.00 98.69 124 HIS A O 1
ATOM 930 N N . ASN A 1 125 ? -7.373 -0.711 8.845 1.00 98.44 125 ASN A N 1
ATOM 931 C CA . ASN A 1 125 ? -7.497 -0.414 7.423 1.00 98.44 125 ASN A CA 1
ATOM 932 C C . ASN A 1 125 ? -6.368 -1.079 6.617 1.00 98.44 125 ASN A C 1
ATOM 934 O O . ASN A 1 125 ? -6.619 -1.725 5.597 1.00 98.44 125 ASN A O 1
ATOM 938 N N . ILE A 1 126 ? -5.130 -0.975 7.115 1.00 98.50 126 ILE A N 1
ATOM 939 C CA . ILE A 1 126 ? -3.964 -1.642 6.523 1.00 98.50 126 ILE A CA 1
ATOM 940 C C . ILE A 1 126 ? -4.101 -3.164 6.616 1.00 98.50 126 ILE A C 1
ATOM 942 O O . ILE A 1 126 ? -3.823 -3.847 5.634 1.00 98.50 126 ILE A O 1
ATOM 946 N N . SER A 1 127 ? -4.567 -3.709 7.745 1.00 98.50 127 SER A N 1
ATOM 947 C CA . SER A 1 127 ? -4.649 -5.163 7.923 1.00 98.50 127 SER A CA 1
ATOM 948 C C . SER A 1 127 ? -5.629 -5.822 6.958 1.00 98.50 127 SER A C 1
ATOM 950 O O . SER A 1 127 ? -5.284 -6.812 6.318 1.00 98.50 127 SER A O 1
ATOM 952 N N . VAL A 1 128 ? -6.823 -5.250 6.786 1.00 98.38 128 VAL A N 1
ATOM 953 C CA . VAL A 1 128 ? -7.810 -5.731 5.808 1.00 98.38 128 VAL A CA 1
ATOM 954 C C . VAL A 1 128 ? -7.225 -5.711 4.398 1.00 98.38 128 VAL A C 1
ATOM 956 O O . VAL A 1 128 ? -7.387 -6.673 3.645 1.00 98.38 128 VAL A O 1
ATOM 959 N N . PHE A 1 129 ? -6.526 -4.632 4.043 1.00 98.31 129 PHE A N 1
ATOM 960 C CA . PHE A 1 129 ? -5.934 -4.498 2.722 1.00 98.31 129 PHE A CA 1
ATOM 961 C C . PHE A 1 129 ? -4.786 -5.487 2.495 1.00 98.31 129 PHE A C 1
ATOM 963 O O . PHE A 1 129 ? -4.791 -6.197 1.494 1.00 98.31 129 PHE A O 1
ATOM 970 N N . ASP A 1 130 ? -3.852 -5.616 3.436 1.00 97.94 130 ASP A N 1
ATOM 971 C CA . ASP A 1 130 ? -2.733 -6.555 3.328 1.00 97.94 130 ASP A CA 1
ATOM 972 C C . ASP A 1 130 ? -3.185 -8.019 3.290 1.00 97.94 130 ASP A C 1
ATOM 974 O O . ASP A 1 130 ? -2.609 -8.802 2.532 1.00 97.94 130 ASP A O 1
ATOM 978 N N . ILE A 1 131 ? -4.224 -8.388 4.053 1.00 96.88 131 ILE A N 1
ATOM 979 C CA . ILE A 1 131 ? -4.828 -9.728 3.995 1.00 96.88 131 ILE A CA 1
ATOM 980 C C . ILE A 1 131 ? -5.416 -9.974 2.603 1.00 96.88 131 ILE A C 1
ATOM 982 O O . ILE A 1 131 ? -5.107 -10.994 1.988 1.00 96.88 131 ILE A O 1
ATOM 986 N N . ARG A 1 132 ? -6.228 -9.042 2.079 1.00 95.69 132 ARG A N 1
ATOM 987 C CA . ARG A 1 132 ? -6.827 -9.164 0.736 1.00 95.69 132 ARG A CA 1
ATOM 988 C C . ARG A 1 132 ? -5.766 -9.290 -0.352 1.00 95.69 132 ARG A C 1
ATOM 990 O O . ARG A 1 132 ? -5.956 -10.030 -1.310 1.00 95.69 132 ARG A O 1
ATOM 997 N N . MET A 1 133 ? -4.658 -8.579 -0.196 1.00 94.94 133 MET A N 1
ATOM 998 C CA . MET A 1 133 ? -3.564 -8.564 -1.158 1.00 94.94 133 MET A CA 1
ATOM 999 C C . MET A 1 133 ? -2.548 -9.694 -0.939 1.00 94.94 133 MET A C 1
ATOM 1001 O O . MET A 1 133 ? -1.604 -9.786 -1.720 1.00 94.94 133 MET A O 1
ATOM 1005 N N . ALA A 1 134 ? -2.700 -10.522 0.104 1.00 95.25 134 ALA A N 1
ATOM 1006 C CA . ALA A 1 134 ? -1.715 -11.524 0.524 1.00 95.25 134 ALA A CA 1
ATOM 1007 C C . ALA A 1 134 ? -0.278 -10.958 0.527 1.00 95.25 134 ALA A C 1
ATOM 1009 O O . ALA A 1 134 ? 0.620 -11.475 -0.139 1.00 95.25 134 ALA A O 1
ATOM 1010 N N . ASN A 1 135 ? -0.082 -9.822 1.204 1.00 95.38 135 ASN A N 1
ATOM 1011 C CA . ASN A 1 135 ? 1.201 -9.122 1.195 1.00 95.38 135 ASN A CA 1
ATOM 1012 C C . ASN A 1 135 ? 2.297 -9.943 1.908 1.00 95.38 135 ASN A C 1
ATOM 1014 O O . ASN A 1 135 ? 2.214 -10.208 3.108 1.00 95.38 135 ASN A O 1
ATOM 1018 N N . ALA A 1 136 ? 3.347 -10.318 1.174 1.00 93.44 136 ALA A N 1
ATOM 1019 C CA . ALA A 1 136 ? 4.430 -11.162 1.679 1.00 93.44 136 ALA A CA 1
ATOM 1020 C C . ALA A 1 136 ? 5.551 -10.392 2.406 1.00 93.44 136 ALA A C 1
ATOM 1022 O O . ALA A 1 136 ? 6.538 -10.997 2.842 1.00 93.44 136 ALA A O 1
ATOM 1023 N N . ASP A 1 137 ? 5.439 -9.065 2.524 1.00 94.12 137 ASP A N 1
ATOM 1024 C CA . ASP A 1 137 ? 6.519 -8.221 3.046 1.00 94.12 137 ASP A CA 1
ATOM 1025 C C . ASP A 1 137 ? 6.035 -6.993 3.834 1.00 94.12 137 ASP A C 1
ATOM 1027 O O . ASP A 1 137 ? 6.659 -5.931 3.809 1.00 94.12 137 ASP A O 1
ATOM 1031 N N . ARG A 1 138 ? 4.918 -7.095 4.569 1.00 96.62 138 ARG A N 1
ATOM 1032 C CA . ARG A 1 138 ? 4.494 -5.997 5.447 1.00 96.62 138 ARG A CA 1
ATOM 1033 C C . ARG A 1 138 ? 5.278 -6.010 6.760 1.00 96.62 138 ARG A C 1
ATOM 1035 O O . ARG A 1 138 ? 4.819 -6.550 7.768 1.00 96.62 138 ARG A O 1
ATOM 1042 N N . HIS A 1 139 ? 6.425 -5.337 6.767 1.00 96.06 139 HIS A N 1
ATOM 1043 C CA . HIS A 1 139 ? 7.131 -4.937 7.988 1.00 96.06 139 HIS A CA 1
ATOM 1044 C C . HIS A 1 139 ? 6.837 -3.476 8.377 1.00 96.06 139 HIS A C 1
ATOM 1046 O O . HIS A 1 139 ? 6.275 -2.709 7.592 1.00 96.06 139 HIS A O 1
ATOM 1052 N N . ALA A 1 140 ? 7.206 -3.076 9.600 1.00 96.50 140 ALA A N 1
ATOM 1053 C CA . ALA A 1 140 ? 6.967 -1.724 10.117 1.00 96.50 140 ALA A CA 1
ATOM 1054 C C . ALA A 1 140 ? 7.657 -0.623 9.286 1.00 96.50 140 ALA A C 1
ATOM 1056 O O . ALA A 1 140 ? 7.129 0.483 9.187 1.00 96.50 140 ALA A O 1
ATOM 1057 N N . GLY A 1 141 ? 8.783 -0.929 8.634 1.00 96.69 141 GLY A N 1
ATOM 1058 C CA . GLY A 1 141 ? 9.460 -0.024 7.697 1.00 96.69 141 GLY A CA 1
ATOM 1059 C C . GLY A 1 141 ? 8.613 0.338 6.470 1.00 96.69 141 GLY A C 1
ATOM 1060 O O . GLY A 1 141 ? 8.743 1.439 5.937 1.00 96.69 141 GLY A O 1
ATOM 1061 N N . ASN A 1 142 ? 7.674 -0.535 6.088 1.00 97.56 142 ASN A N 1
ATOM 1062 C CA . ASN A 1 142 ? 6.760 -0.335 4.958 1.00 97.56 142 ASN A CA 1
ATOM 1063 C C . ASN A 1 142 ? 5.460 0.381 5.355 1.00 97.56 142 ASN A C 1
ATOM 1065 O O . ASN A 1 142 ? 4.528 0.475 4.553 1.00 97.56 142 ASN A O 1
ATOM 1069 N N . ILE A 1 143 ? 5.366 0.877 6.590 1.00 98.25 143 ILE A N 1
ATOM 1070 C CA . ILE A 1 143 ? 4.252 1.698 7.057 1.00 98.25 143 ILE A CA 1
ATOM 1071 C C . ILE A 1 143 ? 4.837 3.010 7.561 1.00 98.25 143 ILE A C 1
ATOM 1073 O O . ILE A 1 143 ? 5.592 3.040 8.530 1.00 98.25 143 ILE A O 1
ATOM 1077 N N . LEU A 1 144 ? 4.495 4.111 6.900 1.00 98.00 144 LEU A N 1
ATOM 1078 C CA . LEU A 1 144 ? 4.910 5.437 7.341 1.00 98.00 144 LEU A CA 1
ATOM 1079 C C . LEU A 1 144 ? 3.855 6.051 8.250 1.00 98.00 144 LEU A C 1
ATOM 1081 O O . LEU A 1 144 ? 2.665 5.761 8.136 1.00 98.00 144 LEU A O 1
ATOM 1085 N N . THR A 1 145 ? 4.287 6.964 9.110 1.00 97.38 145 THR A N 1
ATOM 1086 C CA . THR A 1 145 ? 3.383 7.774 9.924 1.00 97.38 145 THR A CA 1
ATOM 1087 C C . THR A 1 145 ? 3.264 9.181 9.362 1.00 97.38 145 THR A C 1
ATOM 1089 O O . THR A 1 145 ? 4.238 9.776 8.910 1.00 97.38 145 THR A O 1
ATOM 1092 N N . GLY A 1 146 ? 2.064 9.745 9.389 1.00 94.88 146 GLY A N 1
ATOM 1093 C CA . GLY A 1 146 ? 1.803 11.138 9.052 1.00 94.88 146 GLY A CA 1
ATOM 1094 C C . GLY A 1 146 ? 1.038 11.843 10.165 1.00 94.88 146 GLY A C 1
ATOM 1095 O O . GLY A 1 146 ? 0.440 11.209 11.036 1.00 94.88 146 GLY A O 1
ATOM 1096 N N . LYS A 1 147 ? 1.047 13.178 10.139 1.00 93.38 147 LYS A N 1
ATOM 1097 C CA . LYS A 1 147 ? 0.258 14.019 11.046 1.00 93.38 147 LYS A CA 1
ATOM 1098 C C . LYS A 1 147 ? -0.756 14.846 10.269 1.00 93.38 147 LYS A C 1
ATOM 1100 O O . LYS A 1 147 ? -0.391 15.647 9.407 1.00 93.38 147 LYS A O 1
ATOM 1105 N N . GLY A 1 148 ? -2.033 14.638 10.580 1.00 89.31 148 GLY A N 1
ATOM 1106 C CA . GLY A 1 148 ? -3.137 15.439 10.069 1.00 89.31 148 GLY A CA 1
ATOM 1107 C C . GLY A 1 148 ? -3.068 16.881 10.572 1.00 89.31 148 GLY A C 1
ATOM 1108 O O . GLY A 1 148 ? -2.343 17.204 11.515 1.00 89.31 148 GLY A O 1
ATOM 1109 N N . LYS A 1 149 ? -3.858 17.771 9.961 1.00 87.62 149 LYS A N 1
ATOM 1110 C CA . LYS A 1 149 ? -3.954 19.180 10.397 1.00 87.62 149 LYS A CA 1
ATOM 1111 C C . LYS A 1 149 ? -4.488 19.321 11.827 1.00 87.62 149 LYS A C 1
ATOM 1113 O O . LYS A 1 149 ? -4.201 20.311 12.487 1.00 87.62 149 LYS A O 1
ATOM 1118 N N . ASP A 1 150 ? -5.252 18.337 12.284 1.00 89.38 150 ASP A N 1
ATOM 1119 C CA . ASP A 1 150 ? -5.788 18.213 13.639 1.00 89.38 150 ASP A CA 1
ATOM 1120 C C . ASP A 1 150 ? -4.805 17.539 14.618 1.00 89.38 150 ASP A C 1
ATOM 1122 O O . ASP A 1 150 ? -5.150 17.287 15.770 1.00 89.38 150 ASP A O 1
ATOM 1126 N N . GLY A 1 151 ? -3.580 17.234 14.173 1.00 89.25 151 GLY A N 1
ATOM 1127 C CA . GLY A 1 151 ? -2.546 16.572 14.967 1.00 89.25 151 GLY A CA 1
ATOM 1128 C C . GLY A 1 151 ? -2.728 15.059 15.112 1.00 89.25 151 GLY A C 1
ATOM 1129 O O . GLY A 1 151 ? -1.863 14.401 15.708 1.00 89.25 151 GLY A O 1
ATOM 1130 N N . LYS A 1 152 ? -3.803 14.482 14.556 1.00 91.12 152 LYS A N 1
ATOM 1131 C CA . LYS A 1 152 ? -4.018 13.034 14.592 1.00 91.12 152 LYS A CA 1
ATOM 1132 C C . LYS A 1 152 ? -2.987 12.324 13.728 1.00 91.12 152 LYS A C 1
ATOM 1134 O O . LYS A 1 152 ? -2.637 12.784 12.640 1.00 91.12 152 LYS A O 1
ATOM 1139 N N . THR A 1 153 ? -2.472 11.215 14.246 1.00 94.38 153 THR A N 1
ATOM 1140 C CA . THR A 1 153 ? -1.620 10.317 13.466 1.00 94.38 153 THR A CA 1
ATOM 1141 C C . THR A 1 153 ? -2.479 9.599 12.433 1.00 94.38 153 THR A C 1
ATOM 1143 O O . THR A 1 153 ? -3.566 9.150 12.779 1.00 94.38 153 THR A O 1
ATOM 1146 N N . PHE A 1 154 ? -1.979 9.465 11.213 1.00 96.06 154 PHE A N 1
ATOM 1147 C CA . PHE A 1 154 ? -2.492 8.529 10.214 1.00 96.06 154 PHE A CA 1
ATOM 1148 C C . PHE A 1 154 ? -1.336 7.671 9.696 1.00 96.06 154 PHE A C 1
ATOM 1150 O O . PHE A 1 154 ? -0.169 8.049 9.862 1.00 96.06 154 PHE A O 1
ATOM 1157 N N . LEU A 1 155 ? -1.645 6.517 9.120 1.00 98.06 155 LEU A N 1
ATOM 1158 C CA . LEU A 1 155 ? -0.663 5.589 8.575 1.00 98.06 155 LEU A CA 1
ATOM 1159 C C . LEU A 1 155 ? -0.701 5.615 7.046 1.00 98.06 155 LEU A C 1
ATOM 1161 O O . LEU A 1 155 ? -1.715 5.928 6.429 1.00 98.06 155 LEU A O 1
ATOM 1165 N N . ILE A 1 156 ? 0.443 5.340 6.427 1.00 98.44 156 ILE A N 1
ATOM 1166 C CA . ILE A 1 156 ? 0.605 5.351 4.974 1.00 98.44 156 ILE A CA 1
ATOM 1167 C C . ILE A 1 156 ? 1.296 4.040 4.591 1.00 98.44 156 ILE A C 1
ATOM 1169 O O . ILE A 1 156 ? 2.514 3.928 4.777 1.00 98.44 156 ILE A O 1
ATOM 1173 N N . PRO A 1 157 ? 0.559 3.036 4.089 1.00 98.31 157 PRO A N 1
ATOM 1174 C CA . PRO A 1 157 ? 1.174 1.823 3.583 1.00 98.31 157 PRO A CA 1
ATOM 1175 C C . PRO A 1 157 ? 1.898 2.138 2.272 1.00 98.31 157 PRO A C 1
ATOM 1177 O O . PRO A 1 157 ? 1.335 2.734 1.352 1.00 98.31 157 PRO A O 1
ATOM 1180 N N . ILE A 1 158 ? 3.156 1.729 2.184 1.00 98.31 158 ILE A N 1
ATOM 1181 C CA . ILE A 1 158 ? 3.978 1.836 0.975 1.00 98.31 158 ILE A CA 1
ATOM 1182 C C . ILE A 1 158 ? 4.563 0.466 0.634 1.00 98.31 158 ILE A C 1
ATOM 1184 O O . ILE A 1 158 ? 4.387 -0.486 1.387 1.00 98.31 158 ILE A O 1
ATOM 1188 N N . ASP A 1 159 ? 5.259 0.375 -0.492 1.00 96.62 159 ASP A N 1
ATOM 1189 C CA . ASP A 1 159 ? 6.029 -0.810 -0.883 1.00 96.62 159 ASP A CA 1
ATOM 1190 C C . ASP A 1 159 ? 5.206 -2.105 -1.002 1.00 96.62 159 ASP A C 1
ATOM 1192 O O . ASP A 1 159 ? 5.294 -3.028 -0.195 1.00 96.62 159 ASP A O 1
ATOM 1196 N N . HIS A 1 160 ? 4.357 -2.163 -2.027 1.00 97.00 160 HIS A N 1
ATOM 1197 C CA . HIS A 1 160 ? 3.491 -3.309 -2.309 1.00 97.00 160 HIS A CA 1
ATOM 1198 C C . HIS A 1 160 ? 4.063 -4.232 -3.392 1.00 97.00 160 HIS A C 1
ATOM 1200 O O . HIS A 1 160 ? 3.331 -5.048 -3.947 1.00 97.00 160 HIS A O 1
ATOM 1206 N N . GLY A 1 161 ? 5.360 -4.137 -3.705 1.00 94.62 161 GLY A N 1
ATOM 1207 C CA . GLY A 1 161 ? 5.997 -4.945 -4.754 1.00 94.62 161 GLY A CA 1
ATOM 1208 C C . GLY A 1 161 ? 5.910 -6.464 -4.534 1.00 94.62 161 GLY A C 1
ATOM 1209 O O . GLY A 1 161 ? 6.055 -7.226 -5.486 1.00 94.62 161 GLY A O 1
ATOM 1210 N N . TYR A 1 162 ? 5.621 -6.910 -3.306 1.00 93.62 162 TYR A N 1
ATOM 1211 C CA . TYR A 1 162 ? 5.490 -8.323 -2.930 1.00 93.62 162 TYR A CA 1
ATOM 1212 C C . TYR A 1 162 ? 4.064 -8.744 -2.536 1.00 93.62 162 TYR A C 1
ATOM 1214 O O . TYR A 1 162 ? 3.881 -9.689 -1.769 1.00 93.62 162 TYR A O 1
ATOM 1222 N N . CYS A 1 163 ? 3.043 -8.056 -3.048 1.00 94.19 163 CYS A N 1
ATOM 1223 C CA . CYS A 1 163 ? 1.645 -8.466 -2.901 1.00 94.19 163 CYS A CA 1
ATOM 1224 C C . CYS A 1 163 ? 1.148 -9.285 -4.107 1.00 94.19 163 CYS A C 1
ATOM 1226 O O . CYS A 1 163 ? 1.782 -9.268 -5.159 1.00 94.19 163 CYS A O 1
ATOM 1228 N N . LEU A 1 164 ? 0.011 -9.978 -3.971 1.00 93.31 164 LEU A N 1
ATOM 1229 C CA . LEU A 1 164 ? -0.651 -10.809 -4.994 1.00 93.31 164 LEU A CA 1
ATOM 1230 C C . LEU A 1 164 ? 0.242 -11.916 -5.591 1.00 93.31 164 LEU A C 1
ATOM 1232 O O . LEU A 1 164 ? 0.400 -11.985 -6.815 1.00 93.31 164 LEU A O 1
ATOM 1236 N N . PRO A 1 165 ? 0.902 -12.756 -4.774 1.00 91.44 165 PRO A N 1
ATOM 1237 C CA . PRO A 1 165 ? 1.793 -13.793 -5.288 1.00 91.44 165 PRO A CA 1
ATOM 1238 C C . PRO A 1 165 ? 1.028 -14.819 -6.146 1.00 91.44 165 PRO A C 1
ATOM 1240 O O . PRO A 1 165 ? -0.137 -15.112 -5.890 1.00 91.44 165 PRO A O 1
ATOM 1243 N N . GLU A 1 166 ? 1.685 -15.381 -7.166 1.00 87.50 166 GLU A N 1
ATOM 1244 C CA . GLU A 1 166 ? 1.098 -16.415 -8.039 1.00 87.50 166 GLU A CA 1
ATOM 1245 C C . GLU A 1 166 ? 0.788 -17.707 -7.277 1.00 87.50 166 GLU A C 1
ATOM 1247 O O . GLU A 1 166 ? -0.184 -18.399 -7.571 1.00 87.50 166 GLU A O 1
ATOM 1252 N N . ASN A 1 167 ? 1.635 -18.025 -6.298 1.00 84.00 167 ASN A N 1
ATOM 1253 C CA . ASN A 1 167 ? 1.466 -19.147 -5.393 1.00 84.00 167 ASN A CA 1
ATOM 1254 C C . ASN A 1 167 ? 1.341 -18.589 -3.982 1.00 84.00 167 ASN A C 1
ATOM 1256 O O . ASN A 1 167 ? 2.138 -17.742 -3.581 1.00 84.00 167 ASN A O 1
ATOM 1260 N N . PHE A 1 168 ? 0.340 -19.055 -3.240 1.00 77.88 168 PHE A N 1
ATOM 1261 C CA . PHE A 1 168 ? 0.164 -18.641 -1.856 1.00 77.88 168 PHE A CA 1
ATOM 1262 C C . PHE A 1 168 ? 1.320 -19.175 -1.004 1.00 77.88 168 PHE A C 1
ATOM 1264 O O . PHE A 1 168 ? 1.571 -20.378 -0.973 1.00 77.88 168 PHE A O 1
ATOM 1271 N N . GLU A 1 169 ? 2.006 -18.265 -0.326 1.00 74.81 169 GLU A N 1
ATOM 1272 C CA . GLU A 1 169 ? 3.174 -18.514 0.519 1.00 74.81 169 GLU A CA 1
ATOM 1273 C C . GLU A 1 169 ? 3.004 -17.743 1.837 1.00 74.81 169 GLU A C 1
ATOM 1275 O O . GLU A 1 169 ? 2.055 -16.966 2.001 1.00 74.81 169 GLU A O 1
ATOM 1280 N N . ASP A 1 170 ? 3.924 -17.951 2.781 1.00 81.75 170 ASP A N 1
ATOM 1281 C CA . ASP A 1 170 ? 3.877 -17.297 4.090 1.00 81.75 170 ASP A CA 1
ATOM 1282 C C . ASP A 1 170 ? 3.859 -15.764 3.955 1.00 81.75 170 ASP A C 1
ATOM 1284 O O . ASP A 1 170 ? 4.819 -15.126 3.512 1.00 81.75 170 ASP A O 1
ATOM 1288 N N . CYS A 1 171 ? 2.745 -15.159 4.371 1.00 87.38 171 CYS A N 1
ATOM 1289 C CA . CYS A 1 171 ? 2.614 -13.712 4.459 1.00 87.38 171 CYS A CA 1
ATOM 1290 C C . CYS A 1 171 ? 3.352 -13.184 5.696 1.00 87.38 171 CYS A C 1
ATOM 1292 O O . CYS A 1 171 ? 3.326 -13.798 6.764 1.00 87.38 171 CYS A O 1
ATOM 1294 N N . THR A 1 172 ? 3.973 -12.011 5.572 1.00 87.69 172 THR A N 1
ATOM 1295 C CA . THR A 1 172 ? 4.622 -11.328 6.700 1.00 87.69 172 THR A CA 1
ATOM 1296 C C . THR A 1 172 ? 3.779 -10.127 7.088 1.00 87.69 172 THR A C 1
ATOM 1298 O O . THR A 1 172 ? 3.694 -9.174 6.319 1.00 87.69 172 THR A O 1
ATOM 1301 N N . PHE A 1 173 ? 3.170 -10.171 8.275 1.00 96.12 173 PHE A N 1
ATOM 1302 C CA . PHE A 1 173 ? 2.339 -9.093 8.811 1.00 96.12 173 PHE A CA 1
ATOM 1303 C C . PHE A 1 173 ? 2.856 -8.639 10.178 1.00 96.12 173 PHE A C 1
ATOM 1305 O O . PHE A 1 173 ? 2.498 -9.203 11.209 1.00 96.12 173 PHE A O 1
ATOM 1312 N N . GLU A 1 174 ? 3.671 -7.588 10.204 1.00 95.69 174 GLU A N 1
ATOM 1313 C CA . GLU A 1 174 ? 4.196 -7.023 11.456 1.00 95.69 174 GLU A CA 1
ATOM 1314 C C . GLU A 1 174 ? 3.078 -6.494 12.367 1.00 95.69 174 GLU A C 1
ATOM 1316 O O . GLU A 1 174 ? 3.120 -6.662 13.587 1.00 95.69 174 GLU A O 1
ATOM 1321 N N . TRP A 1 175 ? 2.015 -5.932 11.778 1.00 97.31 175 TRP A N 1
ATOM 1322 C CA . TRP A 1 175 ? 0.870 -5.413 12.529 1.00 97.31 175 TRP A CA 1
ATOM 1323 C C . TRP A 1 175 ? 0.116 -6.486 13.320 1.00 97.31 175 TRP A C 1
ATOM 1325 O O . TRP A 1 175 ? -0.604 -6.145 14.259 1.00 97.31 175 TRP A O 1
ATOM 1335 N N . LEU A 1 176 ? 0.301 -7.775 13.006 1.00 97.00 176 LEU A N 1
ATOM 1336 C CA . LEU A 1 176 ? -0.317 -8.885 13.735 1.00 97.00 176 LEU A CA 1
ATOM 1337 C C . LEU A 1 176 ? 0.113 -8.913 15.210 1.00 97.00 176 LEU A C 1
ATOM 1339 O O . LEU A 1 176 ? -0.643 -9.351 16.079 1.00 97.00 176 LEU A O 1
ATOM 1343 N N . TYR A 1 177 ? 1.315 -8.413 15.503 1.00 96.31 177 TYR A N 1
ATOM 1344 C CA . TYR A 1 177 ? 1.875 -8.374 16.853 1.00 96.31 177 TYR A CA 1
ATOM 1345 C C . TYR A 1 177 ? 1.506 -7.102 17.624 1.00 96.31 177 TYR A C 1
ATOM 1347 O O . TYR A 1 177 ? 1.821 -6.978 18.811 1.00 96.31 177 TYR A O 1
ATOM 1355 N N . TRP A 1 178 ? 0.821 -6.153 16.986 1.00 97.94 178 TRP A N 1
ATOM 1356 C CA . TRP A 1 178 ? 0.462 -4.885 17.607 1.00 97.94 178 TRP A CA 1
ATOM 1357 C C . TRP A 1 178 ? -0.821 -5.011 18.447 1.00 97.94 178 TRP A C 1
ATOM 1359 O O . TRP A 1 178 ? -1.698 -5.820 18.132 1.00 97.94 178 TRP A O 1
ATOM 1369 N N . PRO A 1 179 ? -0.990 -4.216 19.524 1.00 98.19 179 PRO A N 1
ATOM 1370 C CA . PRO A 1 179 ? -2.185 -4.282 20.373 1.00 98.19 179 PRO A CA 1
ATOM 1371 C C . PRO A 1 179 ? -3.510 -4.121 19.611 1.00 98.19 179 PRO A C 1
ATOM 1373 O O . PRO A 1 179 ? -4.505 -4.748 19.970 1.00 98.19 179 PRO A O 1
ATOM 1376 N N . GLN A 1 180 ? -3.513 -3.318 18.547 1.00 98.31 180 GLN A N 1
ATOM 1377 C CA . GLN A 1 180 ? -4.666 -3.010 17.702 1.00 98.31 180 GLN A CA 1
ATOM 1378 C C . GLN A 1 180 ? -5.205 -4.256 16.987 1.00 98.31 180 GLN A C 1
ATOM 1380 O O . GLN A 1 180 ? -6.416 -4.374 16.819 1.00 98.31 180 GLN A O 1
ATOM 1385 N N . ALA A 1 181 ? -4.349 -5.225 16.643 1.00 97.69 181 ALA A N 1
ATOM 1386 C CA . ALA A 1 181 ? -4.771 -6.477 16.009 1.00 97.69 181 ALA A CA 1
ATOM 1387 C C . ALA A 1 181 ? -5.609 -7.377 16.936 1.00 97.69 181 ALA A C 1
ATOM 1389 O O . ALA A 1 181 ? -6.303 -8.274 16.468 1.00 97.69 181 ALA A O 1
ATOM 1390 N N . LYS A 1 182 ? -5.581 -7.130 18.253 1.00 97.81 182 LYS A N 1
ATOM 1391 C CA . LYS A 1 182 ? -6.410 -7.839 19.244 1.00 97.81 182 LYS A CA 1
ATOM 1392 C C . LYS A 1 182 ? -7.786 -7.195 19.437 1.00 97.81 182 LYS A C 1
ATOM 1394 O O . LYS A 1 182 ? -8.606 -7.726 20.184 1.00 97.81 182 LYS A O 1
ATOM 1399 N N . VAL A 1 183 ? -8.029 -6.045 18.809 1.00 98.38 183 VAL A N 1
ATOM 1400 C CA . VAL A 1 183 ? -9.314 -5.343 18.851 1.00 98.38 183 VAL A CA 1
ATOM 1401 C C . VAL A 1 183 ? -10.186 -5.844 17.693 1.00 98.38 183 VAL A C 1
ATOM 1403 O O . VAL A 1 183 ? -9.691 -5.887 16.567 1.00 98.38 183 VAL A O 1
ATOM 1406 N N . PRO A 1 184 ? -11.465 -6.200 17.924 1.00 98.31 184 PRO A N 1
ATOM 1407 C CA . PRO A 1 184 ? -12.382 -6.569 16.847 1.00 98.31 184 PRO A CA 1
ATOM 1408 C C . PRO A 1 184 ? -12.550 -5.447 15.817 1.00 98.31 184 PRO A C 1
ATOM 1410 O O . PRO A 1 184 ? -12.556 -4.270 16.185 1.00 98.31 184 PRO A O 1
ATOM 1413 N N . PHE A 1 185 ? -12.740 -5.808 14.546 1.00 98.44 185 PHE A N 1
ATOM 1414 C CA . PHE A 1 185 ? -13.098 -4.837 13.512 1.00 98.44 185 PHE A CA 1
ATOM 1415 C C . PHE A 1 185 ? -14.418 -4.139 13.848 1.00 98.44 185 PHE A C 1
ATOM 1417 O O . PHE A 1 185 ? -15.351 -4.754 14.369 1.00 98.44 185 PHE A O 1
ATOM 1424 N N . SER A 1 186 ? -14.485 -2.841 13.551 1.00 98.19 186 SER A N 1
ATOM 1425 C CA . SER A 1 186 ? -15.710 -2.060 13.704 1.00 98.19 186 SER A CA 1
ATOM 1426 C C . SER A 1 186 ? -16.737 -2.418 12.628 1.00 98.19 186 SER A C 1
ATOM 1428 O O . SER A 1 186 ? -16.386 -2.921 11.560 1.00 98.19 186 SER A O 1
ATOM 1430 N N . GLU A 1 187 ? -18.004 -2.088 12.879 1.00 98.12 187 GLU A N 1
ATOM 1431 C CA . GLU A 1 187 ? -19.090 -2.269 11.908 1.00 98.12 187 GLU A CA 1
ATOM 1432 C C . GLU A 1 187 ? -18.788 -1.572 10.571 1.00 98.12 187 GLU A C 1
ATOM 1434 O O . GLU A 1 187 ? -19.025 -2.131 9.506 1.00 98.12 187 GLU A O 1
ATOM 1439 N N . ASP A 1 188 ? -18.180 -0.383 10.609 1.00 97.19 188 ASP A N 1
ATOM 1440 C CA . ASP A 1 188 ? -17.777 0.352 9.404 1.00 97.19 188 ASP A CA 1
ATOM 1441 C C . ASP A 1 188 ? -16.749 -0.419 8.562 1.00 97.19 188 ASP A C 1
ATOM 1443 O O . ASP A 1 188 ? -16.805 -0.389 7.332 1.00 97.19 188 ASP A O 1
ATOM 1447 N N . ILE A 1 189 ? -15.818 -1.127 9.209 1.00 97.94 189 ILE A N 1
ATOM 1448 C CA . ILE A 1 189 ? -14.819 -1.957 8.523 1.00 97.94 189 ILE A CA 1
ATOM 1449 C C . ILE A 1 189 ? -15.465 -3.225 7.971 1.00 97.94 189 ILE A C 1
ATOM 1451 O O . ILE A 1 189 ? -15.190 -3.597 6.833 1.00 97.94 189 ILE A O 1
ATOM 1455 N N . LEU A 1 190 ? -16.357 -3.861 8.732 1.00 98.19 190 LEU A N 1
ATOM 1456 C CA . LEU A 1 190 ? -17.111 -5.023 8.255 1.00 98.19 190 LEU A CA 1
ATOM 1457 C C . LEU A 1 190 ? -17.971 -4.663 7.036 1.00 98.19 190 LEU A C 1
ATOM 1459 O O . LEU A 1 190 ? -17.976 -5.395 6.049 1.00 98.19 190 LEU A O 1
ATOM 1463 N N . ASN A 1 191 ? -18.627 -3.502 7.059 1.00 97.62 191 ASN A N 1
ATOM 1464 C CA . ASN A 1 191 ? -19.384 -2.977 5.925 1.00 97.62 191 ASN A CA 1
ATOM 1465 C C . ASN A 1 191 ? -18.494 -2.713 4.710 1.00 97.62 191 ASN A C 1
ATOM 1467 O O . ASN A 1 191 ? -18.883 -3.050 3.592 1.00 97.62 191 ASN A O 1
ATOM 1471 N N . TYR A 1 192 ? -17.293 -2.164 4.916 1.00 97.31 192 TYR A N 1
ATOM 1472 C CA . TYR A 1 192 ? -16.323 -2.012 3.835 1.00 97.31 192 TYR A CA 1
ATOM 1473 C C . TYR A 1 192 ? -15.939 -3.370 3.236 1.00 97.31 192 TYR A C 1
ATOM 1475 O O . TYR A 1 192 ? -16.052 -3.541 2.025 1.00 97.31 192 TYR A O 1
ATOM 1483 N N . VAL A 1 193 ? -15.572 -4.356 4.061 1.00 97.69 193 VAL A N 1
ATOM 1484 C CA . VAL A 1 193 ? -15.219 -5.710 3.596 1.00 97.69 193 VAL A CA 1
ATOM 1485 C C . VAL A 1 193 ? -16.366 -6.348 2.808 1.00 97.69 193 VAL A C 1
ATOM 1487 O O . VAL A 1 193 ? -16.137 -6.871 1.722 1.00 97.69 193 VAL A O 1
ATOM 1490 N N . ASN A 1 194 ? -17.602 -6.244 3.303 1.00 97.06 194 ASN A N 1
ATOM 1491 C CA . ASN A 1 194 ? -18.796 -6.771 2.634 1.00 97.06 194 ASN A CA 1
ATOM 1492 C C . ASN A 1 194 ? -19.125 -6.061 1.309 1.00 97.06 194 ASN A C 1
ATOM 1494 O O . ASN A 1 194 ? -19.882 -6.599 0.505 1.00 97.06 194 ASN A O 1
ATOM 1498 N N . SER A 1 195 ? -18.594 -4.855 1.085 1.00 95.50 195 SER A N 1
ATOM 1499 C CA . SER A 1 195 ? -18.806 -4.088 -0.149 1.00 95.50 195 SER A CA 1
ATOM 1500 C C . SER A 1 195 ? -17.830 -4.443 -1.276 1.00 95.50 195 SER A C 1
ATOM 1502 O O . SER A 1 195 ? -18.031 -4.005 -2.409 1.00 95.50 195 SER A O 1
ATOM 1504 N N . LEU A 1 196 ? -16.772 -5.206 -0.977 1.00 95.94 196 LEU A N 1
ATOM 1505 C CA . LEU A 1 196 ? -15.752 -5.595 -1.950 1.00 95.94 196 LEU A CA 1
ATOM 1506 C C . LEU A 1 196 ? -16.280 -6.673 -2.904 1.00 95.94 196 LEU A C 1
ATOM 1508 O O . LEU A 1 196 ? -16.986 -7.592 -2.493 1.00 95.94 196 LEU A O 1
ATOM 1512 N N . ASP A 1 197 ? -15.887 -6.581 -4.175 1.00 95.44 197 ASP A N 1
ATOM 1513 C CA . ASP A 1 197 ? -16.297 -7.504 -5.235 1.00 95.44 197 ASP A CA 1
ATOM 1514 C C . ASP A 1 197 ? -15.071 -7.960 -6.037 1.00 95.44 197 ASP A C 1
ATOM 1516 O O . ASP A 1 197 ? -14.489 -7.199 -6.814 1.00 95.44 197 ASP A O 1
ATOM 1520 N N . ALA A 1 198 ? -14.697 -9.227 -5.857 1.00 94.94 198 ALA A N 1
ATOM 1521 C CA . ALA A 1 198 ? -13.513 -9.804 -6.484 1.00 94.94 198 ALA A CA 1
ATOM 1522 C C . ALA A 1 198 ? -13.602 -9.863 -8.021 1.00 94.94 198 ALA A C 1
ATOM 1524 O O . ALA A 1 198 ? -12.584 -9.734 -8.697 1.00 94.94 198 ALA A O 1
ATOM 1525 N N . GLU A 1 199 ? -14.793 -10.032 -8.601 1.00 95.81 199 GLU A N 1
ATOM 1526 C CA . GLU A 1 199 ? -14.940 -10.078 -10.061 1.00 95.81 199 GLU A CA 1
ATOM 1527 C C . GLU A 1 199 ? -14.766 -8.682 -10.669 1.00 95.81 199 GLU A C 1
ATOM 1529 O O . GLU A 1 199 ? -14.130 -8.527 -11.718 1.00 95.81 199 GLU A O 1
ATOM 1534 N N . GLN A 1 200 ? -15.260 -7.647 -9.981 1.00 94.56 200 GLN A N 1
ATOM 1535 C CA . GLN A 1 200 ? -14.993 -6.257 -10.361 1.00 94.56 200 GLN A CA 1
ATOM 1536 C C . GLN A 1 200 ? -13.507 -5.912 -10.232 1.00 94.56 200 GLN A C 1
ATOM 1538 O O . GLN A 1 200 ? -12.961 -5.261 -11.125 1.00 94.56 200 GLN A O 1
ATOM 1543 N N . ASP A 1 201 ? -12.840 -6.386 -9.179 1.00 95.50 201 ASP A N 1
ATOM 1544 C CA . ASP A 1 201 ? -11.398 -6.212 -8.983 1.00 95.50 201 ASP A CA 1
ATOM 1545 C C . ASP A 1 201 ? -10.591 -6.831 -10.130 1.00 95.50 201 ASP A C 1
ATOM 1547 O O . ASP A 1 201 ? -9.725 -6.182 -10.722 1.00 95.50 201 ASP A O 1
ATOM 1551 N N . ILE A 1 202 ? -10.904 -8.078 -10.495 1.00 94.88 202 ILE A N 1
ATOM 1552 C CA . ILE A 1 202 ? -10.255 -8.785 -11.605 1.00 94.88 202 ILE A CA 1
ATOM 1553 C C . ILE A 1 202 ? -10.488 -8.039 -12.924 1.00 94.88 202 ILE A C 1
ATOM 1555 O O . ILE A 1 202 ? -9.557 -7.878 -13.718 1.00 94.88 202 ILE A O 1
ATOM 1559 N N . ALA A 1 203 ? -11.713 -7.567 -13.174 1.00 94.69 203 ALA A N 1
ATOM 1560 C CA . ALA A 1 203 ? -12.026 -6.782 -14.363 1.00 94.69 203 ALA A CA 1
ATOM 1561 C C . ALA A 1 203 ? -11.244 -5.459 -14.397 1.00 94.69 203 ALA A C 1
ATOM 1563 O O . ALA A 1 203 ? -10.715 -5.090 -15.446 1.00 94.69 203 ALA A O 1
ATOM 1564 N N . LEU A 1 204 ? -11.117 -4.775 -13.256 1.00 93.88 204 LEU A N 1
ATOM 1565 C CA . LEU A 1 204 ? -10.340 -3.547 -13.130 1.00 93.88 204 LEU A CA 1
ATOM 1566 C C . LEU A 1 204 ? -8.860 -3.783 -13.445 1.00 93.88 204 LEU A C 1
ATOM 1568 O O . LEU A 1 204 ? -8.275 -3.022 -14.217 1.00 93.88 204 LEU A O 1
ATOM 1572 N N . LEU A 1 205 ? -8.263 -4.844 -12.897 1.00 93.50 205 LEU A N 1
ATOM 1573 C CA . LEU A 1 205 ? -6.865 -5.179 -13.164 1.00 93.50 205 LEU A CA 1
ATOM 1574 C C . LEU A 1 205 ? -6.627 -5.534 -14.636 1.00 93.50 205 LEU A C 1
ATOM 1576 O O . LEU A 1 205 ? -5.675 -5.033 -15.224 1.00 93.50 205 LEU A O 1
ATOM 1580 N N . ARG A 1 206 ? -7.520 -6.308 -15.271 1.00 92.00 206 ARG A N 1
ATOM 1581 C CA . ARG A 1 206 ? -7.426 -6.648 -16.708 1.00 92.00 206 ARG A CA 1
ATOM 1582 C C . ARG A 1 206 ? -7.455 -5.431 -17.636 1.00 92.00 206 ARG A C 1
ATOM 1584 O O . ARG A 1 206 ? -6.975 -5.520 -18.758 1.00 92.00 206 ARG A O 1
ATOM 1591 N N . LEU A 1 207 ? -8.052 -4.319 -17.205 1.00 89.44 207 LEU A N 1
ATOM 1592 C CA . LEU A 1 207 ? -8.098 -3.075 -17.980 1.00 89.44 207 LEU A CA 1
ATOM 1593 C C . LEU A 1 207 ? -6.843 -2.206 -17.806 1.00 89.44 207 LEU A C 1
ATOM 1595 O O . LEU A 1 207 ? -6.669 -1.253 -18.563 1.00 89.44 207 LEU A O 1
ATOM 1599 N N . ASN A 1 208 ? -6.004 -2.495 -16.808 1.00 83.56 208 ASN A N 1
ATOM 1600 C CA . ASN A 1 208 ? -4.869 -1.656 -16.406 1.00 83.56 208 ASN A CA 1
ATOM 1601 C C . ASN A 1 208 ? -3.528 -2.415 -16.357 1.00 83.56 208 ASN A C 1
ATOM 1603 O O . ASN A 1 208 ? -2.538 -1.847 -15.890 1.00 83.56 208 ASN A O 1
ATOM 1607 N N . GLY A 1 209 ? -3.501 -3.669 -16.819 1.00 62.72 209 GLY A N 1
ATOM 1608 C CA . GLY A 1 209 ? -2.334 -4.556 -16.871 1.00 62.72 209 GLY A CA 1
ATOM 1609 C C . GLY A 1 209 ? -2.073 -5.082 -18.271 1.00 62.72 209 GLY A C 1
ATOM 1610 O O . GLY A 1 209 ? -3.061 -5.326 -19.000 1.00 62.72 209 GLY A O 1
#

Radius of gyration: 17.53 Å; chains: 1; bounding box: 44×43×44 Å

InterPro domains:
  IPR000403 Phosphatidylinositol 3-/4-kinase, catalytic domain [PF00454] (3-206)
  IPR000403 Phosphatidylinositol 3-/4-kinase, catalytic domain [PS50290] (1-209)
  IPR011009 Protein kinase-like domain superfamily [SSF56112] (127-191)
  IPR044571 Phosphatidylinositol 4-kinase gamma 1-8 [PTHR45800] (1-208)

Sequence (209 aa):
MQDSTGLNYVSVFKPMDEEPMPVNNPQQLPLSSDGQGLKRGTRVGEGAIREVAAYLLDHPKTGSRSLSKQVMGFAGVPPTAMVRSFHNSCCTKDAKVGSLQMFMKNNGSCEDIGPGAFPVEEVHNISVFDIRMANADRHAGNILTGKGKDGKTFLIPIDHGYCLPENFEDCTFEWLYWPQAKVPFSEDILNYVNSLDAEQDIALLRLNG

pLDDT: mean 90.46, std 9.62, range [47.81, 98.69]